Protein AF-A0A934R1K5-F1 (afdb_monomer)

Sequence (176 aa):
MPAKKTTVVRKTGGRSAAAKGALGKDGVVKGECGGGGPEVAGGAVEGKRVSVSARREDVRDGICERIAEGRSLAAVCREEGMPCTRTVHLWREEDAGFAARFARAREDGFEAIAHRLREIARGRGESSGDLPRDKLIIDTDLKLLSKWAPRLYGDKVDVSANHAGEIRIVVGGDVG

Solvent-accessible surface area (backbone atoms only — not comparable to full-atom values): 11554 Å² total; per-residue (Å²): 136,88,82,82,87,82,83,83,83,80,85,82,84,75,93,81,81,88,79,94,72,86,79,67,90,82,73,84,79,86,73,94,73,90,78,76,82,84,81,75,79,88,72,95,71,81,93,66,89,74,50,76,66,56,60,50,49,55,52,53,50,54,48,29,55,46,27,26,64,39,48,52,66,73,61,54,32,66,41,88,96,45,63,50,64,68,57,57,53,50,48,40,74,76,30,66,69,56,34,51,51,44,53,51,18,48,57,47,7,51,53,37,42,53,53,51,42,56,35,32,77,69,65,33,90,86,35,81,80,43,66,74,58,44,49,53,50,44,57,51,50,52,55,48,43,29,69,76,37,43,90,80,55,38,86,84,76,83,82,81,78,80,81,83,69,84,81,82,79,81,77,83,76,89,82,134

Structure (mmCIF, N/CA/C/O backbone):
data_AF-A0A934R1K5-F1
#
_entry.id   AF-A0A934R1K5-F1
#
loop_
_atom_site.group_PDB
_atom_site.id
_atom_site.type_symbol
_atom_site.label_atom_id
_atom_site.label_alt_id
_atom_site.label_comp_id
_atom_site.label_asym_id
_atom_site.label_entity_id
_atom_site.label_seq_id
_atom_site.pdbx_PDB_ins_code
_atom_site.Cartn_x
_atom_site.Cartn_y
_atom_site.Cartn_z
_atom_site.occupancy
_atom_site.B_iso_or_equiv
_atom_site.auth_seq_id
_atom_site.auth_comp_id
_atom_site.auth_asym_id
_atom_site.auth_atom_id
_atom_site.pdbx_PDB_model_num
ATOM 1 N N . MET A 1 1 ? 38.607 -44.519 -2.763 1.00 44.72 1 MET A N 1
ATOM 2 C CA . MET A 1 1 ? 38.242 -43.227 -2.137 1.00 44.72 1 MET A CA 1
ATOM 3 C C . MET A 1 1 ? 36.869 -43.372 -1.485 1.00 44.72 1 MET A C 1
ATOM 5 O O . MET A 1 1 ? 35.922 -43.600 -2.226 1.00 44.72 1 MET A O 1
ATOM 9 N N . PRO A 1 2 ? 36.721 -43.336 -0.149 1.00 46.72 2 PRO A N 1
ATOM 10 C CA . PRO A 1 2 ? 35.404 -43.475 0.473 1.00 46.72 2 PRO A CA 1
ATOM 11 C C . PRO A 1 2 ? 34.678 -42.120 0.556 1.00 46.72 2 PRO A C 1
ATOM 13 O O . PRO A 1 2 ? 35.163 -41.175 1.179 1.00 46.72 2 PRO A O 1
ATOM 16 N N . ALA A 1 3 ? 33.513 -42.034 -0.091 1.00 52.44 3 ALA A N 1
ATOM 17 C CA . ALA A 1 3 ? 32.636 -40.866 -0.080 1.00 52.44 3 ALA A CA 1
ATOM 18 C C . ALA A 1 3 ? 31.929 -40.712 1.280 1.00 52.44 3 ALA A C 1
ATOM 20 O O . ALA A 1 3 ? 31.383 -41.665 1.839 1.00 52.44 3 ALA A O 1
ATOM 21 N N . LYS A 1 4 ? 31.966 -39.490 1.817 1.00 50.22 4 LYS A N 1
ATOM 22 C CA . LYS A 1 4 ? 31.424 -39.109 3.126 1.00 50.22 4 LYS A CA 1
ATOM 23 C C . LYS A 1 4 ? 29.888 -39.107 3.092 1.00 50.22 4 LYS A C 1
ATOM 25 O O . LYS A 1 4 ? 29.291 -38.503 2.207 1.00 50.22 4 LYS A O 1
ATOM 30 N N . LYS A 1 5 ? 29.255 -39.754 4.077 1.00 46.09 5 LYS A N 1
ATOM 31 C CA . LYS A 1 5 ? 27.805 -39.689 4.324 1.00 46.09 5 LYS A CA 1
ATOM 32 C C . LYS A 1 5 ? 27.465 -38.348 4.986 1.00 46.09 5 LYS A C 1
ATOM 34 O O . LYS A 1 5 ? 27.983 -38.062 6.063 1.00 46.09 5 LYS A O 1
ATOM 39 N N . THR A 1 6 ? 26.587 -37.555 4.374 1.00 46.16 6 THR A N 1
ATOM 40 C CA . THR A 1 6 ? 26.046 -36.323 4.971 1.00 46.16 6 THR A CA 1
ATOM 41 C C . THR A 1 6 ? 24.672 -36.614 5.569 1.00 46.16 6 THR A C 1
ATOM 43 O O . THR A 1 6 ? 23.707 -36.863 4.850 1.00 46.16 6 THR A O 1
ATOM 46 N N . THR A 1 7 ? 24.592 -36.593 6.897 1.00 38.06 7 THR A N 1
ATOM 47 C CA . THR A 1 7 ? 23.353 -36.742 7.666 1.00 38.06 7 THR A CA 1
ATOM 48 C C . THR A 1 7 ? 22.624 -35.400 7.728 1.00 38.06 7 THR A C 1
ATOM 50 O O . THR A 1 7 ? 23.144 -34.436 8.287 1.00 38.06 7 THR A O 1
ATOM 53 N N . VAL A 1 8 ? 21.412 -35.329 7.174 1.00 39.53 8 VAL A N 1
ATOM 54 C CA . VAL A 1 8 ? 20.528 -34.158 7.290 1.00 39.53 8 VAL A CA 1
ATOM 55 C C . VAL A 1 8 ? 19.711 -34.280 8.576 1.00 39.53 8 VAL A C 1
ATOM 57 O O . VAL A 1 8 ? 18.815 -35.116 8.687 1.00 39.53 8 VAL A O 1
ATOM 60 N N . VAL A 1 9 ? 20.030 -33.438 9.558 1.00 39.56 9 VAL A N 1
ATOM 61 C CA . VAL A 1 9 ? 19.299 -33.314 10.824 1.00 39.56 9 VAL A CA 1
ATOM 62 C C . VAL A 1 9 ? 17.994 -32.553 10.577 1.00 39.56 9 VAL A C 1
ATOM 64 O O . VAL A 1 9 ? 18.001 -31.371 10.237 1.00 39.56 9 VAL A O 1
ATOM 67 N N . ARG A 1 10 ? 16.856 -33.231 10.755 1.00 32.22 10 ARG A N 1
ATOM 68 C CA . ARG A 1 10 ? 15.526 -32.608 10.767 1.00 32.22 10 ARG A CA 1
ATOM 69 C C . ARG A 1 10 ? 15.300 -31.964 12.134 1.00 32.22 10 ARG A C 1
ATOM 71 O O . ARG A 1 10 ? 15.230 -32.667 13.137 1.00 32.22 10 ARG A O 1
ATOM 78 N N . LYS A 1 11 ? 15.160 -30.638 12.183 1.00 35.53 11 LYS A N 1
ATOM 79 C CA . LYS A 1 11 ? 14.760 -29.926 13.402 1.00 35.53 11 LYS A CA 1
ATOM 80 C C . LYS A 1 11 ? 13.236 -29.866 13.480 1.00 35.53 11 LYS A C 1
ATOM 82 O O . LYS A 1 11 ? 12.603 -29.022 12.855 1.00 35.53 11 LYS A O 1
ATOM 87 N N . THR A 1 12 ? 12.657 -30.781 14.247 1.00 35.84 12 THR A N 1
ATOM 88 C CA . THR A 1 12 ? 11.296 -30.678 14.780 1.00 35.84 12 THR A CA 1
ATOM 89 C C . THR A 1 12 ? 11.314 -29.877 16.076 1.00 35.84 12 THR A C 1
ATOM 91 O O . THR A 1 12 ? 12.118 -30.152 16.963 1.00 35.84 12 THR A O 1
ATOM 94 N N . GLY A 1 13 ? 10.401 -28.924 16.207 1.00 31.92 13 GLY A N 1
ATOM 95 C CA . GLY A 1 13 ? 10.120 -28.225 17.458 1.00 31.92 13 GLY A CA 1
ATOM 96 C C . GLY A 1 13 ? 9.509 -26.868 17.141 1.00 31.92 13 GLY A C 1
ATOM 97 O O . GLY A 1 13 ? 10.042 -26.132 16.325 1.00 31.92 13 GLY A O 1
ATOM 98 N N . GLY A 1 14 ? 8.376 -26.466 17.686 1.00 30.78 14 GLY A N 1
ATOM 99 C CA . GLY A 1 14 ? 7.496 -27.063 18.675 1.00 30.78 14 GLY A CA 1
ATOM 100 C C . GLY A 1 14 ? 6.389 -26.031 18.876 1.00 30.78 14 GLY A C 1
ATOM 101 O O . GLY A 1 14 ? 6.660 -24.831 18.898 1.00 30.78 14 GLY A O 1
ATOM 102 N N . ARG A 1 15 ? 5.136 -26.482 18.936 1.00 30.80 15 ARG A N 1
ATOM 103 C CA . ARG A 1 15 ? 4.002 -25.624 19.289 1.00 30.80 15 ARG A CA 1
ATOM 104 C C . ARG A 1 15 ? 4.221 -25.120 20.714 1.00 30.80 15 ARG A C 1
ATOM 106 O O . ARG A 1 15 ? 4.392 -25.941 21.609 1.00 30.80 15 ARG A O 1
ATOM 113 N N . SER A 1 16 ? 4.159 -23.809 20.919 1.00 34.50 16 SER A N 1
ATOM 114 C CA . SER A 1 16 ? 3.898 -23.246 22.241 1.00 34.50 16 SER A CA 1
ATOM 115 C C . SER A 1 16 ? 2.506 -22.637 22.235 1.00 34.50 16 SER A C 1
ATOM 117 O O . SER A 1 16 ? 2.203 -21.735 21.453 1.00 34.50 16 SER A O 1
ATOM 119 N N . ALA A 1 17 ? 1.657 -23.223 23.068 1.00 31.53 17 ALA A N 1
ATOM 120 C CA . ALA A 1 17 ? 0.360 -22.717 23.461 1.00 31.53 17 ALA A CA 1
ATOM 121 C C . ALA A 1 17 ? 0.508 -21.685 24.595 1.00 31.53 17 ALA A C 1
ATOM 123 O O . ALA A 1 17 ? 1.552 -21.596 25.233 1.00 31.53 17 ALA A O 1
ATOM 124 N N . ALA A 1 18 ? -0.617 -21.027 24.884 1.00 29.28 18 ALA A N 1
ATOM 125 C CA . ALA A 1 18 ? -0.924 -20.188 26.046 1.00 29.28 18 ALA A CA 1
ATOM 126 C C . ALA A 1 18 ? -0.496 -18.711 25.976 1.00 29.28 18 ALA A C 1
ATOM 128 O O . ALA A 1 18 ? 0.664 -18.358 26.129 1.00 29.28 18 ALA A O 1
ATOM 129 N N . ALA A 1 19 ? -1.494 -17.830 25.883 1.00 29.78 19 ALA A N 1
ATOM 130 C CA . ALA A 1 19 ? -2.025 -17.170 27.077 1.00 29.78 19 ALA A CA 1
ATOM 131 C C . ALA A 1 19 ? -3.370 -16.501 26.743 1.00 29.78 19 ALA A C 1
ATOM 133 O O . ALA A 1 19 ? -3.433 -15.546 25.972 1.00 29.78 19 ALA A O 1
ATOM 134 N N . LYS A 1 20 ? -4.463 -17.005 27.330 1.00 32.69 20 LYS A N 1
ATOM 135 C CA . LYS A 1 20 ? -5.715 -16.249 27.448 1.00 32.69 20 LYS A CA 1
ATOM 136 C C . LYS A 1 20 ? -5.486 -15.178 28.516 1.00 32.69 20 LYS A C 1
ATOM 138 O O . LYS A 1 20 ? -5.534 -15.483 29.702 1.00 32.69 20 LYS A O 1
ATOM 143 N N . GLY A 1 21 ? -5.193 -13.954 28.091 1.00 28.28 21 GLY A N 1
ATOM 144 C CA . GLY A 1 21 ? -5.211 -12.772 28.947 1.00 28.28 21 GLY A CA 1
ATOM 145 C C . GLY A 1 21 ? -6.559 -12.077 28.808 1.00 28.28 21 GLY A C 1
ATOM 146 O O . GLY A 1 21 ? -6.897 -11.605 27.727 1.00 28.28 21 GLY A O 1
ATOM 147 N N . ALA A 1 22 ? -7.339 -12.055 29.886 1.00 33.94 22 ALA A N 1
ATOM 148 C CA . ALA A 1 22 ? -8.550 -11.257 29.984 1.00 33.94 22 ALA A CA 1
ATOM 149 C C . ALA A 1 22 ? -8.191 -9.771 29.815 1.00 33.94 22 ALA A C 1
ATOM 151 O O . ALA A 1 22 ? -7.445 -9.218 30.620 1.00 33.94 22 ALA A O 1
ATOM 152 N N . LEU A 1 23 ? -8.706 -9.128 28.767 1.00 35.22 23 LEU A N 1
ATOM 153 C CA . LEU A 1 23 ? -8.597 -7.683 28.603 1.00 35.22 23 LEU A CA 1
ATOM 154 C C . LEU A 1 23 ? -9.706 -7.028 29.423 1.00 35.22 23 LEU A C 1
ATOM 156 O O . LEU A 1 23 ? -10.882 -7.029 29.056 1.00 35.22 23 LEU A O 1
ATOM 160 N N . GLY A 1 24 ? -9.291 -6.512 30.579 1.00 29.64 24 GLY A N 1
ATOM 161 C CA . GLY A 1 24 ? -10.028 -5.507 31.318 1.00 29.64 24 GLY A CA 1
ATOM 162 C C . GLY A 1 24 ? -10.310 -4.323 30.400 1.00 29.64 24 GLY A C 1
ATOM 163 O O . GLY A 1 24 ? -9.413 -3.731 29.805 1.00 29.64 24 GLY A O 1
ATOM 164 N N . LYS A 1 25 ? -11.597 -4.040 30.267 1.00 36.97 25 LYS A N 1
ATOM 165 C CA . LYS A 1 25 ? -12.179 -2.805 29.749 1.00 36.97 25 LYS A CA 1
ATOM 166 C C . LYS A 1 25 ? -11.582 -1.682 30.595 1.00 36.97 25 LYS A C 1
ATOM 168 O O . LYS A 1 25 ? -11.799 -1.710 31.797 1.00 36.97 25 LYS A O 1
ATOM 173 N N . ASP A 1 26 ? -10.757 -0.850 29.954 1.00 39.47 26 ASP A N 1
ATOM 174 C CA . ASP A 1 26 ? -10.019 0.333 30.452 1.00 39.47 26 ASP A CA 1
ATOM 175 C C . ASP A 1 26 ? -8.497 0.213 30.214 1.00 39.47 26 ASP A C 1
ATOM 177 O O . ASP A 1 26 ? -7.671 0.299 31.119 1.00 39.47 26 ASP A O 1
ATOM 181 N N . GLY A 1 27 ? -8.100 -0.012 28.957 1.00 27.58 27 GLY A N 1
ATOM 182 C CA . GLY A 1 27 ? -6.701 -0.180 28.553 1.00 27.58 27 GLY A CA 1
ATOM 183 C C . GLY A 1 27 ? -6.135 1.031 27.815 1.00 27.58 27 GLY A C 1
ATOM 184 O O . GLY A 1 27 ? -5.905 0.964 26.609 1.00 27.58 27 GLY A O 1
ATOM 185 N N . VAL A 1 28 ? -5.865 2.137 28.517 1.00 35.66 28 VAL A N 1
ATOM 186 C CA . VAL A 1 28 ? -4.930 3.161 28.018 1.00 35.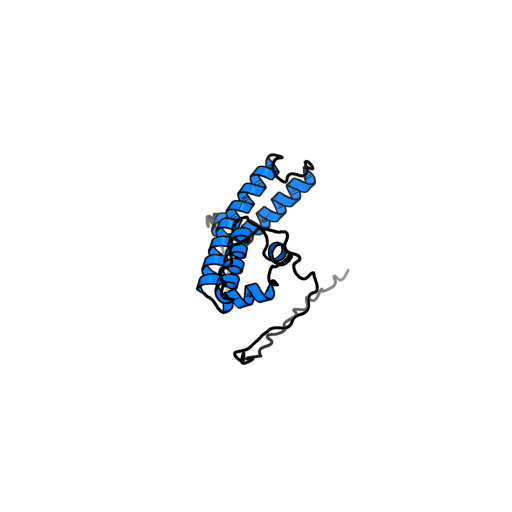66 28 VAL A CA 1
ATOM 187 C C . VAL A 1 28 ? -3.540 2.519 27.955 1.00 35.66 28 VAL A C 1
ATOM 189 O O . VAL A 1 28 ? -2.827 2.435 28.952 1.00 35.66 28 VAL A O 1
ATOM 192 N N . VAL A 1 29 ? -3.159 2.016 26.780 1.00 36.09 29 VAL A N 1
ATOM 193 C CA . VAL A 1 29 ? -1.813 1.491 26.520 1.00 36.09 29 VAL A CA 1
ATOM 194 C C . VAL A 1 29 ? -0.822 2.650 26.435 1.00 36.09 29 VAL A C 1
ATOM 196 O O . VAL A 1 29 ? -0.638 3.271 25.391 1.00 36.09 29 VAL A O 1
ATOM 199 N N . LYS A 1 30 ? -0.184 2.946 27.568 1.00 33.47 30 LYS A N 1
ATOM 200 C CA . LYS A 1 30 ? 0.972 3.839 27.661 1.00 33.47 30 LYS A CA 1
ATOM 201 C C . LYS A 1 30 ? 2.181 3.104 27.069 1.00 33.47 30 LYS A C 1
ATOM 203 O O . LYS A 1 30 ? 2.774 2.249 27.716 1.00 33.47 30 LYS A O 1
ATOM 208 N N . GLY A 1 31 ? 2.472 3.365 25.798 1.00 33.69 31 GLY A N 1
ATOM 209 C CA . GLY A 1 31 ? 3.653 2.866 25.099 1.00 33.69 31 GLY A CA 1
ATOM 210 C C . GLY A 1 31 ? 4.408 4.046 24.516 1.00 33.69 31 GLY A C 1
ATOM 211 O O . GLY A 1 31 ? 4.014 4.583 23.485 1.00 33.69 31 GLY A O 1
ATOM 212 N N . GLU A 1 32 ? 5.449 4.475 25.218 1.00 31.92 32 GLU A N 1
ATOM 213 C CA . GLU A 1 32 ? 6.328 5.569 24.824 1.00 31.92 32 GLU A CA 1
ATOM 214 C C . GLU A 1 32 ? 7.113 5.179 23.566 1.00 31.92 32 GLU A C 1
ATOM 216 O O . GLU A 1 32 ? 7.931 4.262 23.570 1.00 31.92 32 GLU A O 1
ATOM 221 N N . CYS A 1 33 ? 6.854 5.885 22.471 1.00 33.50 33 CYS A N 1
ATOM 222 C CA . CYS A 1 33 ? 7.768 6.038 21.347 1.00 33.50 33 CYS A CA 1
ATOM 223 C C . CYS A 1 33 ? 7.761 7.537 21.053 1.00 33.50 33 CYS A C 1
ATOM 225 O O . CYS A 1 33 ? 6.770 8.065 20.553 1.00 33.50 33 CYS A O 1
ATOM 227 N N . GLY A 1 34 ? 8.805 8.225 21.512 1.00 40.34 34 GLY A N 1
ATOM 228 C CA . GLY A 1 34 ? 8.890 9.679 21.499 1.00 40.34 34 GLY A CA 1
ATOM 229 C C . GLY A 1 34 ? 8.889 10.271 20.092 1.00 40.34 34 GLY A C 1
ATOM 230 O O . GLY A 1 34 ? 9.514 9.739 19.176 1.00 40.34 34 GLY A O 1
ATOM 231 N N . GLY A 1 35 ? 8.214 11.410 19.974 1.00 30.81 35 GLY A N 1
ATOM 232 C CA . GLY A 1 35 ? 8.260 12.296 18.821 1.00 30.81 35 GLY A CA 1
ATOM 233 C C . GLY A 1 35 ? 7.138 13.324 18.893 1.00 30.81 35 GLY A C 1
ATOM 234 O O . GLY A 1 35 ? 6.020 12.995 18.530 1.00 30.81 35 GLY A O 1
ATOM 235 N N . GLY A 1 36 ? 7.464 14.519 19.403 1.00 29.11 36 GLY A N 1
ATOM 236 C CA . GLY A 1 36 ? 6.777 15.796 19.157 1.00 29.11 36 GLY A CA 1
ATOM 237 C C . GLY A 1 36 ? 5.276 15.864 19.444 1.00 29.11 36 GLY A C 1
ATOM 238 O O . GLY A 1 36 ? 4.460 15.354 18.688 1.00 29.11 36 GLY A O 1
ATOM 239 N N . GLY A 1 37 ? 4.895 16.570 20.513 1.00 32.41 37 GLY A N 1
ATOM 240 C CA . GLY A 1 37 ? 3.528 17.085 20.623 1.00 32.41 37 GLY A CA 1
ATOM 241 C C . GLY A 1 37 ? 3.231 18.077 19.485 1.00 32.41 37 GLY A C 1
ATOM 242 O O . GLY A 1 37 ? 4.165 18.714 19.002 1.00 32.41 37 GLY A O 1
ATOM 243 N N . PRO A 1 38 ? 1.965 18.224 19.062 1.00 39.66 38 PRO A N 1
ATOM 244 C CA . PRO A 1 38 ? 1.643 18.991 17.869 1.00 39.66 38 PRO A CA 1
ATOM 245 C C . PRO A 1 38 ? 1.721 20.500 18.128 1.00 39.66 38 PRO A C 1
ATOM 247 O O . PRO A 1 38 ? 0.929 21.039 18.905 1.00 39.66 38 PRO A O 1
ATOM 250 N N . GLU A 1 39 ? 2.621 21.188 17.425 1.00 33.34 39 GLU A N 1
ATOM 251 C CA . GLU A 1 39 ? 2.464 22.611 17.115 1.00 33.34 39 GLU A CA 1
ATOM 252 C C . GLU A 1 39 ? 1.687 22.692 15.795 1.00 33.34 39 GLU A C 1
ATOM 254 O O . GLU A 1 39 ? 2.236 22.618 14.699 1.00 33.34 39 GLU A O 1
ATOM 259 N N . VAL A 1 40 ? 0.358 22.744 15.905 1.00 41.81 40 VAL A N 1
ATOM 260 C CA . VAL A 1 40 ? -0.533 22.849 14.746 1.00 41.81 40 VAL A CA 1
ATOM 261 C C . VAL A 1 40 ? -0.368 24.217 14.079 1.00 41.81 40 VAL A C 1
ATOM 263 O O . VAL A 1 40 ? -0.762 25.244 14.632 1.00 41.81 40 VAL A O 1
ATOM 266 N N . ALA A 1 41 ? 0.189 24.235 12.866 1.00 32.97 41 ALA A N 1
ATOM 267 C CA . ALA A 1 41 ? 0.152 25.401 11.992 1.00 32.97 41 ALA A CA 1
ATOM 268 C C . ALA A 1 41 ? -1.308 25.731 11.626 1.00 32.97 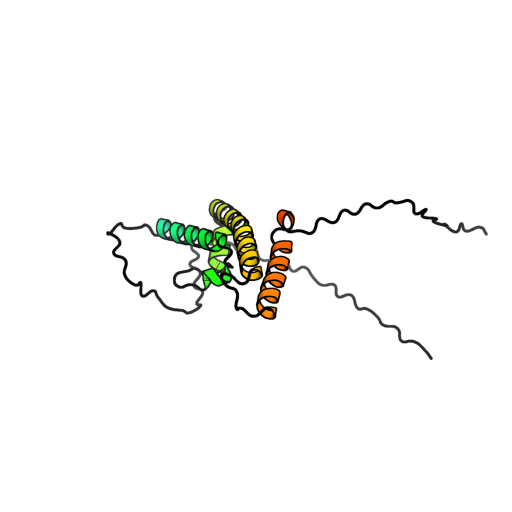41 ALA A C 1
ATOM 270 O O . ALA A 1 41 ? -2.101 24.852 11.285 1.00 32.97 41 ALA A O 1
ATOM 271 N N . GLY A 1 42 ? -1.657 27.010 11.769 1.00 31.88 42 GLY A N 1
ATOM 272 C CA . GLY A 1 42 ? -3.021 27.524 11.817 1.00 31.88 42 GLY A CA 1
ATOM 273 C C . GLY A 1 42 ? -3.899 27.224 10.599 1.00 31.88 42 GLY A C 1
ATOM 274 O O . GLY A 1 42 ? -3.588 27.589 9.470 1.00 31.88 42 GLY A O 1
ATOM 275 N N . GLY A 1 43 ? -5.080 26.684 10.890 1.00 26.28 43 GLY A N 1
ATOM 276 C CA . GLY A 1 43 ? -6.300 26.861 10.114 1.00 26.28 43 GLY A CA 1
ATOM 277 C C . GLY A 1 43 ? -7.412 27.176 11.107 1.00 26.28 43 GLY A C 1
ATOM 278 O O . GLY A 1 43 ? -7.714 26.352 11.968 1.00 26.28 43 GLY A O 1
ATOM 279 N N . ALA A 1 44 ? -7.961 28.389 11.056 1.00 30.14 44 ALA A N 1
ATOM 280 C CA . ALA A 1 44 ? -9.039 28.813 11.940 1.00 30.14 44 ALA A CA 1
ATOM 281 C C . ALA A 1 44 ? -10.273 27.927 11.704 1.00 30.14 44 ALA A C 1
ATOM 283 O O . ALA A 1 44 ? -10.960 28.069 10.696 1.00 30.14 44 ALA A O 1
ATOM 284 N N . VAL A 1 45 ? -10.534 26.994 12.621 1.00 40.34 45 VAL A N 1
ATOM 285 C CA . VAL A 1 45 ? -11.759 26.191 12.630 1.00 40.34 45 VAL A CA 1
ATOM 286 C C . VAL A 1 45 ? -12.674 26.693 13.740 1.00 40.34 45 VAL A C 1
ATOM 288 O O . VAL A 1 45 ? -12.390 26.557 14.930 1.00 40.34 45 VAL A O 1
ATOM 291 N N . GLU A 1 46 ? -13.757 27.329 13.298 1.00 36.72 46 GLU A N 1
ATOM 292 C CA . GLU A 1 46 ? -14.907 27.793 14.073 1.00 36.72 46 GLU A CA 1
ATOM 293 C C . GLU A 1 46 ? -15.307 26.766 15.150 1.00 36.72 46 GLU A C 1
ATOM 295 O O . GLU A 1 46 ? -15.445 25.566 14.889 1.00 36.72 46 GLU A O 1
ATOM 300 N N . GLY A 1 47 ? -15.454 27.245 16.386 1.00 41.94 47 GLY A N 1
ATOM 301 C CA . GLY A 1 47 ? -15.492 26.436 17.600 1.00 41.94 47 GLY A CA 1
ATOM 302 C C . GLY A 1 47 ? -16.717 25.533 17.731 1.00 41.94 47 GLY A C 1
ATOM 303 O O . GLY A 1 47 ? -17.677 25.862 18.427 1.00 41.94 47 GLY A O 1
ATOM 304 N N . LYS A 1 48 ? -16.645 24.328 17.164 1.00 44.78 48 LYS A N 1
ATOM 305 C CA . LYS A 1 48 ? -17.537 23.214 17.501 1.00 44.78 48 LYS A CA 1
ATOM 306 C C . LYS A 1 48 ? -16.790 22.255 18.427 1.00 44.78 48 LYS A C 1
ATOM 308 O O . LYS A 1 48 ? -15.700 21.797 18.099 1.00 44.78 48 LYS A O 1
ATOM 313 N N . ARG A 1 49 ? -17.346 21.955 19.609 1.00 44.94 49 ARG A N 1
ATOM 314 C CA . ARG A 1 49 ? -16.783 20.954 20.537 1.00 44.94 49 ARG A CA 1
ATOM 315 C C . ARG A 1 49 ? -16.872 19.573 19.882 1.00 44.94 49 ARG A C 1
ATOM 317 O O . ARG A 1 49 ? -17.887 18.895 20.014 1.00 44.94 49 ARG A O 1
ATOM 324 N N . VAL A 1 50 ? -15.844 19.185 19.134 1.00 55.72 50 VAL A N 1
ATOM 325 C CA . VAL A 1 50 ? -15.754 17.852 18.532 1.00 55.72 50 VAL A CA 1
ATOM 326 C C . VAL A 1 50 ? -15.566 16.847 19.665 1.00 55.72 50 VAL A C 1
ATOM 328 O O . VAL A 1 50 ? -14.645 16.970 20.474 1.00 55.72 50 VAL A O 1
ATOM 331 N N . SER A 1 51 ? -16.474 15.878 19.771 1.00 52.84 51 SER A N 1
ATOM 332 C CA . SER A 1 51 ? -16.354 14.798 20.746 1.00 52.84 51 SER A CA 1
ATOM 333 C C . SER A 1 51 ? -15.099 13.966 20.455 1.00 52.84 51 SER A C 1
ATOM 335 O O . SER A 1 51 ? -14.679 13.810 19.309 1.00 52.84 51 SER A O 1
ATOM 337 N N . VAL A 1 52 ? -14.488 13.394 21.496 1.00 64.62 52 VAL A N 1
ATOM 338 C CA . VAL A 1 52 ? -13.282 12.551 21.357 1.00 64.62 52 VAL A CA 1
ATOM 339 C C . VAL A 1 52 ? -13.523 11.361 20.413 1.00 64.62 52 VAL A C 1
ATOM 341 O O . VAL A 1 52 ? -12.589 10.898 19.762 1.00 64.62 52 VAL A O 1
ATOM 344 N N . SER A 1 53 ? -14.768 10.884 20.308 1.00 65.38 53 SER A N 1
ATOM 345 C CA . SER A 1 53 ? -15.171 9.851 19.353 1.00 65.38 53 SER A CA 1
ATOM 346 C C . SER A 1 53 ? -15.125 10.336 17.904 1.00 65.38 53 SER A C 1
ATOM 348 O O . SER A 1 53 ? -14.519 9.651 17.090 1.00 65.38 53 SER A O 1
ATOM 350 N N . ALA A 1 54 ? -15.654 11.524 17.595 1.00 71.62 54 ALA A N 1
ATOM 351 C CA . ALA A 1 54 ? -15.606 12.085 16.243 1.00 71.62 54 ALA A CA 1
ATOM 352 C C . ALA A 1 54 ? -14.155 12.276 15.769 1.00 71.62 54 ALA A C 1
ATOM 354 O O . ALA A 1 54 ? -13.785 11.771 14.716 1.00 71.62 54 ALA A O 1
ATOM 355 N N . ARG A 1 55 ? -13.281 12.818 16.632 1.00 76.31 55 ARG A N 1
ATOM 356 C CA . ARG A 1 55 ? -11.846 12.955 16.323 1.00 76.31 55 ARG A CA 1
ATOM 357 C C . ARG A 1 55 ? -11.150 11.613 16.054 1.00 76.31 55 ARG A C 1
ATOM 359 O O . ARG A 1 55 ? -10.159 11.568 15.331 1.00 76.31 55 ARG A O 1
ATOM 366 N N . ARG A 1 56 ? -11.619 10.510 16.651 1.00 80.19 56 ARG A N 1
ATOM 367 C CA . ARG A 1 56 ? -11.092 9.165 16.360 1.00 80.19 56 ARG A CA 1
ATOM 368 C C . ARG A 1 56 ? -11.567 8.646 15.008 1.00 80.19 56 ARG A C 1
ATOM 370 O O . ARG A 1 56 ? -10.802 7.937 14.360 1.00 80.19 56 ARG A O 1
ATOM 377 N N . GLU A 1 57 ? -12.787 8.972 14.596 1.00 84.69 57 GLU A N 1
ATOM 378 C CA . GLU A 1 57 ? -13.297 8.612 13.270 1.00 84.69 57 GLU A CA 1
ATOM 379 C C . GLU A 1 57 ? -12.567 9.383 12.169 1.00 84.69 57 GLU A C 1
ATOM 381 O O . GLU A 1 57 ? -12.082 8.748 11.238 1.00 84.69 57 GLU A O 1
ATOM 386 N N . ASP A 1 58 ? -12.320 10.683 12.355 1.00 86.81 58 ASP A N 1
ATOM 387 C CA . ASP A 1 58 ? -11.524 11.494 11.419 1.00 86.81 58 ASP A CA 1
ATOM 388 C C . ASP A 1 58 ? -10.121 10.900 11.189 1.00 86.81 58 ASP A C 1
ATOM 390 O O . ASP A 1 58 ? -9.637 10.797 10.062 1.00 86.81 58 ASP A O 1
ATOM 394 N N . VAL A 1 59 ? -9.462 10.445 12.263 1.00 88.56 59 VAL A N 1
ATOM 395 C CA . VAL A 1 59 ? -8.139 9.802 12.172 1.00 88.56 59 VAL A CA 1
ATOM 396 C C . VAL A 1 59 ? -8.226 8.450 11.462 1.00 88.56 59 VAL A C 1
ATOM 398 O O . VAL A 1 59 ? -7.359 8.116 10.656 1.00 88.56 59 VAL A O 1
ATOM 401 N N . ARG A 1 60 ? -9.257 7.651 11.745 1.00 90.12 60 ARG A N 1
ATOM 402 C CA . ARG A 1 60 ? -9.473 6.348 11.096 1.00 90.12 60 ARG A CA 1
ATOM 403 C C . ARG A 1 60 ? -9.705 6.505 9.597 1.00 90.12 60 ARG A C 1
ATOM 405 O O . ARG A 1 60 ? -9.107 5.769 8.810 1.00 90.12 60 ARG A O 1
ATOM 412 N N . ASP A 1 61 ? -10.534 7.463 9.215 1.00 90.25 61 ASP A N 1
ATOM 413 C CA . ASP A 1 61 ? -10.865 7.712 7.820 1.00 90.25 61 ASP A CA 1
ATOM 414 C C . ASP A 1 61 ? -9.663 8.323 7.083 1.00 90.25 61 ASP A C 1
ATOM 416 O O . ASP A 1 61 ? -9.304 7.838 6.011 1.00 90.25 61 ASP A O 1
ATOM 420 N N . GLY A 1 62 ? -8.923 9.242 7.715 1.00 91.62 62 GLY A N 1
ATOM 421 C CA . GLY A 1 62 ? -7.673 9.779 7.167 1.00 91.62 62 GLY A CA 1
ATOM 422 C C . GLY A 1 62 ? -6.559 8.735 6.991 1.00 91.62 62 GLY A C 1
ATOM 423 O O . GLY A 1 62 ? -5.727 8.859 6.086 1.00 91.62 62 GLY A O 1
ATOM 424 N N . ILE A 1 63 ? -6.532 7.679 7.815 1.00 92.12 63 ILE A N 1
ATOM 425 C CA . ILE A 1 63 ? -5.657 6.518 7.585 1.00 92.12 63 ILE A CA 1
ATOM 426 C C . ILE A 1 63 ? -6.133 5.738 6.359 1.00 92.12 63 ILE A C 1
ATOM 428 O O . ILE A 1 63 ? -5.307 5.368 5.529 1.00 92.12 63 ILE A O 1
ATOM 432 N N . CYS A 1 64 ? -7.436 5.473 6.234 1.00 93.38 64 CYS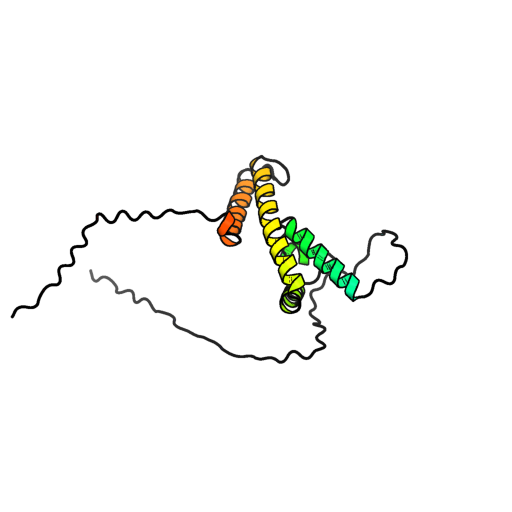 A N 1
ATOM 433 C CA . CYS A 1 64 ? -7.973 4.733 5.091 1.00 93.38 64 CYS A CA 1
ATOM 434 C C . CYS A 1 64 ? -7.684 5.457 3.770 1.00 93.38 64 CYS A C 1
ATOM 436 O O . CYS A 1 64 ? -7.233 4.816 2.828 1.00 93.38 64 CYS A O 1
ATOM 438 N N . GLU A 1 65 ? -7.846 6.777 3.726 1.00 93.44 65 GLU A N 1
ATOM 439 C CA . GLU A 1 65 ? -7.544 7.599 2.550 1.00 93.44 65 GLU A CA 1
ATOM 440 C C . GLU A 1 65 ? -6.077 7.457 2.107 1.00 93.44 65 GLU A C 1
ATOM 442 O O . GLU A 1 65 ? -5.799 7.064 0.977 1.00 93.44 65 GLU A O 1
ATOM 447 N N . ARG A 1 66 ? -5.118 7.624 3.026 1.00 92.31 66 ARG A N 1
ATOM 448 C CA . ARG A 1 66 ? -3.681 7.466 2.716 1.00 92.31 66 ARG A CA 1
ATOM 449 C C . ARG A 1 66 ? -3.315 6.047 2.283 1.00 92.31 66 ARG A C 1
ATOM 451 O O . ARG A 1 66 ? -2.422 5.845 1.461 1.00 92.31 66 ARG A O 1
ATOM 458 N N . ILE A 1 67 ? -3.966 5.039 2.861 1.00 94.00 67 ILE A N 1
ATOM 459 C CA . ILE A 1 67 ? -3.766 3.646 2.452 1.00 94.00 67 ILE A CA 1
ATOM 460 C C . ILE A 1 67 ? -4.306 3.418 1.030 1.00 94.00 67 ILE A C 1
ATOM 462 O O . ILE A 1 67 ? -3.651 2.713 0.261 1.00 94.00 67 ILE A O 1
ATOM 466 N N . ALA A 1 68 ? -5.427 4.049 0.668 1.00 93.06 68 ALA A N 1
ATOM 467 C CA . ALA A 1 68 ? -5.996 4.011 -0.681 1.00 93.06 68 ALA A CA 1
ATOM 468 C C . ALA A 1 68 ? -5.116 4.711 -1.730 1.00 93.06 68 ALA A C 1
ATOM 470 O O . ALA A 1 68 ? -5.106 4.312 -2.888 1.00 93.06 68 ALA A O 1
ATOM 471 N N . GLU A 1 69 ? -4.276 5.669 -1.333 1.00 92.25 69 GLU A N 1
ATOM 472 C CA . GLU A 1 69 ? -3.231 6.245 -2.200 1.00 92.25 69 GLU A CA 1
ATOM 473 C C . GLU A 1 69 ? -2.030 5.301 -2.438 1.00 92.25 69 GLU A C 1
ATOM 475 O O . GLU A 1 69 ? -1.063 5.645 -3.132 1.00 92.25 69 GLU A O 1
ATOM 480 N N . GLY A 1 70 ? -2.041 4.112 -1.826 1.00 89.44 70 GLY A N 1
ATOM 481 C CA . GLY A 1 70 ? -0.965 3.130 -1.934 1.00 89.44 70 GLY A CA 1
ATOM 482 C C . GLY A 1 70 ? 0.172 3.331 -0.930 1.00 89.44 70 GLY A C 1
ATOM 483 O O . GLY A 1 70 ? 1.228 2.708 -1.060 1.00 89.44 70 GLY A O 1
ATOM 484 N N . ARG A 1 71 ? -0.000 4.184 0.090 1.00 89.88 71 ARG A N 1
ATOM 485 C CA . ARG A 1 71 ? 1.012 4.362 1.144 1.00 89.88 71 ARG A CA 1
ATOM 486 C C . ARG A 1 71 ? 1.043 3.139 2.062 1.00 89.88 71 ARG A C 1
ATOM 488 O O . ARG A 1 71 ? 0.034 2.494 2.347 1.00 89.88 71 ARG A O 1
ATOM 495 N N . SER A 1 72 ? 2.225 2.817 2.588 1.00 88.69 72 SER A N 1
A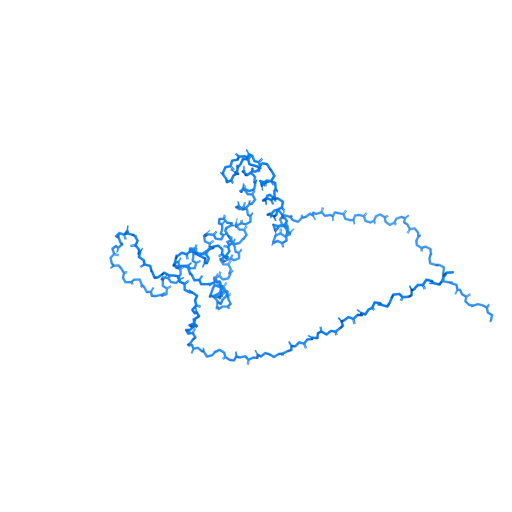TOM 496 C CA . SER A 1 72 ? 2.343 1.761 3.596 1.00 88.69 72 SER A CA 1
ATOM 497 C C . SER A 1 72 ? 1.847 2.246 4.960 1.00 88.69 72 SER A C 1
ATOM 499 O O . SER A 1 72 ? 2.109 3.381 5.356 1.00 88.69 72 SER A O 1
ATOM 501 N N . LEU A 1 73 ? 1.204 1.361 5.730 1.00 89.25 73 LEU A N 1
ATOM 502 C CA . LEU A 1 73 ? 0.760 1.678 7.095 1.00 89.25 73 LEU A CA 1
ATOM 503 C C . LEU A 1 73 ? 1.916 2.175 7.975 1.00 89.25 73 LEU A C 1
ATOM 505 O O . LEU A 1 73 ? 1.741 3.098 8.757 1.00 89.25 73 LEU A O 1
ATOM 509 N N . ALA A 1 74 ? 3.111 1.603 7.811 1.00 88.81 74 ALA A N 1
ATOM 510 C CA . ALA A 1 74 ? 4.293 2.036 8.547 1.00 88.81 74 ALA A CA 1
ATOM 511 C C . ALA A 1 74 ? 4.727 3.466 8.189 1.00 88.81 74 ALA A C 1
ATOM 513 O O . ALA A 1 74 ? 5.209 4.178 9.062 1.00 88.81 74 ALA A O 1
ATOM 514 N N . ALA A 1 75 ? 4.570 3.888 6.931 1.00 89.06 75 ALA A N 1
ATOM 515 C CA . ALA A 1 75 ? 4.843 5.265 6.533 1.00 89.06 75 ALA A CA 1
ATOM 516 C C . ALA A 1 75 ? 3.787 6.227 7.091 1.00 89.06 75 ALA A C 1
ATOM 518 O O . ALA A 1 75 ? 4.156 7.268 7.614 1.00 89.06 75 ALA A O 1
ATOM 519 N N . VAL A 1 76 ? 2.504 5.852 7.041 1.00 90.19 76 VAL A N 1
ATOM 520 C CA . VAL A 1 76 ? 1.406 6.668 7.586 1.00 90.19 76 VAL A CA 1
ATOM 521 C C . VAL A 1 76 ? 1.557 6.847 9.098 1.00 90.19 76 VAL A C 1
ATOM 523 O O . VAL A 1 76 ? 1.519 7.963 9.592 1.00 90.19 76 VAL A O 1
ATOM 526 N N . CYS A 1 77 ? 1.832 5.774 9.842 1.00 88.81 77 CYS A N 1
ATOM 527 C CA . CYS A 1 77 ? 2.025 5.829 11.296 1.00 88.81 77 CYS A CA 1
ATOM 528 C C . CYS A 1 77 ? 3.291 6.582 11.749 1.00 88.81 77 CYS A C 1
ATOM 530 O O . CYS A 1 77 ? 3.490 6.736 12.950 1.00 88.81 77 CYS A O 1
ATOM 532 N N . ARG A 1 78 ? 4.172 6.993 10.827 1.00 89.69 78 ARG A N 1
ATOM 533 C CA . ARG A 1 78 ? 5.329 7.854 11.128 1.00 89.69 78 ARG A CA 1
ATOM 534 C C . ARG A 1 78 ? 5.019 9.342 10.979 1.00 89.69 78 ARG A C 1
ATOM 536 O O . ARG A 1 78 ? 5.851 10.150 11.374 1.00 89.69 78 ARG A O 1
ATOM 543 N N . GLU A 1 79 ? 3.884 9.696 10.382 1.00 87.31 79 GLU A N 1
ATOM 544 C CA . GLU A 1 79 ? 3.471 11.091 10.238 1.00 87.31 79 GLU A CA 1
ATOM 545 C C . GLU A 1 79 ? 3.069 11.680 11.596 1.00 87.31 79 GLU A C 1
ATOM 547 O O . GLU A 1 79 ? 2.612 10.974 12.501 1.00 87.31 79 GLU A O 1
ATOM 552 N N . GLU A 1 80 ? 3.244 12.991 11.741 1.00 82.44 80 GLU A N 1
ATOM 553 C CA . GLU A 1 80 ? 2.881 13.698 12.964 1.00 82.44 80 GLU A CA 1
ATOM 554 C C . GLU A 1 80 ? 1.366 13.618 13.210 1.00 82.44 80 GLU A C 1
ATOM 556 O O . GLU A 1 80 ? 0.553 13.763 12.297 1.00 82.44 80 GLU A O 1
ATOM 561 N N . GLY A 1 81 ? 0.973 13.349 14.457 1.00 80.88 81 GLY A N 1
ATOM 562 C CA . GLY A 1 81 ? -0.436 13.210 14.832 1.00 80.88 81 GLY A CA 1
ATOM 563 C C . GLY A 1 81 ? -1.081 11.868 14.464 1.00 80.88 81 GLY A C 1
ATOM 564 O O . GLY A 1 81 ? -2.266 11.683 14.752 1.00 80.88 81 GLY A O 1
ATOM 565 N N . MET A 1 82 ? -0.330 10.918 13.891 1.00 87.06 82 MET A N 1
ATOM 566 C CA . MET A 1 82 ? -0.834 9.576 13.589 1.00 87.06 82 MET A CA 1
ATOM 567 C C . MET A 1 82 ? -0.622 8.589 14.746 1.00 87.06 82 MET A C 1
ATOM 569 O O . MET A 1 82 ? 0.369 8.661 15.475 1.00 87.06 82 MET A O 1
ATOM 573 N N . PRO A 1 83 ? -1.546 7.631 14.943 1.00 89.19 83 PRO A N 1
ATOM 574 C CA . PRO A 1 83 ? -1.386 6.592 15.948 1.00 89.19 83 PRO A CA 1
ATOM 575 C C . PRO A 1 83 ? -0.292 5.602 15.540 1.00 89.19 83 PRO A C 1
ATOM 577 O O . PRO A 1 83 ? -0.016 5.388 14.357 1.00 89.19 83 PRO A O 1
ATOM 580 N N . CYS A 1 84 ? 0.283 4.915 16.526 1.00 89.75 84 CYS A N 1
ATOM 581 C CA . CYS A 1 84 ? 1.251 3.865 16.251 1.00 89.75 84 CYS A CA 1
ATOM 582 C C . CYS A 1 84 ? 0.594 2.673 15.534 1.00 89.75 84 CYS A C 1
ATOM 584 O O . CYS A 1 84 ? -0.602 2.397 15.683 1.00 89.75 84 CYS A O 1
ATOM 586 N N . THR A 1 85 ? 1.401 1.903 14.801 1.00 90.06 85 THR A N 1
ATOM 587 C CA . THR A 1 85 ? 0.931 0.748 14.021 1.00 90.06 85 THR A CA 1
ATOM 588 C C . THR A 1 85 ? 0.129 -0.239 14.873 1.00 90.06 85 THR A C 1
ATOM 590 O O . THR A 1 85 ? -0.893 -0.760 14.431 1.00 90.06 85 THR A O 1
ATOM 593 N N . ARG A 1 86 ? 0.550 -0.465 16.127 1.00 91.31 86 ARG A N 1
ATOM 594 C CA . ARG A 1 86 ? -0.137 -1.373 17.058 1.00 91.31 86 ARG A CA 1
ATOM 595 C C . ARG A 1 86 ? -1.555 -0.905 17.379 1.00 91.31 86 ARG A C 1
ATOM 597 O O . ARG A 1 86 ? -2.461 -1.730 17.405 1.00 91.31 86 ARG A O 1
ATOM 604 N N . THR A 1 87 ? -1.759 0.393 17.575 1.00 90.69 87 THR A N 1
ATOM 605 C CA . THR A 1 87 ? -3.086 0.963 17.837 1.00 90.69 87 THR A CA 1
ATOM 606 C C . THR A 1 87 ? -4.024 0.774 16.649 1.00 90.69 87 THR A C 1
ATOM 608 O O . THR A 1 87 ? -5.179 0.411 16.843 1.00 90.69 87 THR A O 1
ATOM 611 N N . VAL A 1 88 ? -3.529 0.932 15.417 1.00 90.94 88 VAL A N 1
ATOM 612 C CA . VAL A 1 88 ? -4.343 0.687 14.214 1.00 90.94 88 VAL A CA 1
ATOM 613 C C . VAL A 1 88 ? -4.739 -0.786 14.100 1.00 90.94 88 VAL A C 1
ATOM 615 O O . VAL A 1 88 ? -5.874 -1.089 13.735 1.00 90.94 88 VAL A O 1
ATOM 618 N N . HIS A 1 89 ? -3.836 -1.711 14.438 1.00 90.81 89 HIS A N 1
ATOM 619 C CA . HIS A 1 89 ? -4.172 -3.135 14.486 1.00 90.81 89 HIS A CA 1
ATOM 620 C C . HIS A 1 89 ? -5.256 -3.441 15.524 1.00 90.81 89 HIS A C 1
ATOM 622 O O . HIS A 1 89 ? -6.218 -4.119 15.179 1.00 90.81 89 HIS A O 1
ATOM 628 N N . LEU A 1 90 ? -5.159 -2.878 16.732 1.00 92.56 90 LEU A N 1
ATOM 629 C CA . LEU A 1 90 ? -6.182 -3.044 17.770 1.00 92.56 90 LEU A CA 1
ATOM 630 C C . LEU A 1 90 ? -7.554 -2.537 17.306 1.00 92.56 90 LEU A C 1
ATOM 632 O O . LEU A 1 90 ? -8.543 -3.249 17.430 1.00 92.56 90 LEU A O 1
ATOM 636 N N . TRP A 1 91 ? -7.620 -1.363 16.672 1.00 92.12 91 TRP A N 1
ATOM 637 C CA . TRP A 1 91 ? -8.893 -0.847 16.157 1.00 92.12 91 TRP A CA 1
ATOM 638 C C . TRP A 1 91 ? -9.531 -1.752 15.105 1.00 92.12 91 TRP A C 1
ATOM 640 O O . TRP A 1 91 ? -10.751 -1.820 15.033 1.00 92.12 91 TRP A O 1
ATOM 650 N N . ARG A 1 92 ? -8.731 -2.451 14.293 1.00 93.00 92 ARG A N 1
ATOM 651 C CA . ARG A 1 92 ? -9.251 -3.418 13.314 1.00 93.00 92 ARG A CA 1
ATOM 652 C C . ARG A 1 92 ? -9.779 -4.695 13.965 1.00 93.00 92 ARG A C 1
ATOM 654 O O . ARG A 1 92 ? -10.618 -5.359 13.369 1.00 93.00 92 ARG A O 1
ATOM 661 N N . GLU A 1 93 ? -9.271 -5.061 15.136 1.00 92.69 93 GLU A N 1
ATOM 662 C CA . GLU A 1 93 ? -9.762 -6.214 15.898 1.00 92.69 93 GLU A CA 1
ATOM 663 C C . GLU A 1 93 ? -11.051 -5.875 16.658 1.00 92.69 93 GLU A C 1
ATOM 665 O O . GLU A 1 93 ? -11.950 -6.707 16.746 1.00 92.69 93 GLU A O 1
ATOM 670 N N . GLU A 1 94 ? -11.158 -4.648 17.173 1.00 93.06 94 GLU A N 1
ATOM 671 C CA . GLU A 1 94 ? -12.304 -4.182 17.964 1.00 93.06 94 GLU A CA 1
ATOM 672 C C . GLU A 1 94 ? -13.504 -3.744 17.107 1.00 93.06 94 GLU A C 1
ATOM 674 O O . GLU A 1 94 ? -14.650 -3.889 17.530 1.00 93.06 94 GLU A O 1
ATOM 679 N N . ASP A 1 95 ? -13.259 -3.198 15.912 1.00 91.69 95 ASP A N 1
ATOM 680 C CA . ASP A 1 95 ? -14.277 -2.593 15.050 1.00 91.69 95 ASP A CA 1
ATOM 681 C C . ASP A 1 95 ? -14.264 -3.224 13.650 1.00 91.69 95 ASP A C 1
ATOM 683 O O . ASP A 1 95 ? -13.432 -2.914 12.789 1.00 91.69 95 ASP A O 1
ATOM 687 N N . ALA A 1 96 ? -15.238 -4.105 13.407 1.00 92.81 96 ALA A N 1
ATOM 688 C CA . ALA A 1 96 ? -15.384 -4.796 12.129 1.00 92.81 96 ALA A CA 1
ATOM 689 C C . ALA A 1 96 ? -15.721 -3.838 10.970 1.00 92.81 96 ALA A C 1
ATOM 691 O O . ALA A 1 96 ? -15.337 -4.094 9.827 1.00 92.81 96 ALA A O 1
ATOM 692 N N . GLY A 1 97 ? -16.405 -2.723 11.252 1.00 92.00 97 GLY A N 1
ATOM 693 C CA . GLY A 1 97 ? -16.724 -1.706 10.253 1.00 92.00 97 GLY A CA 1
ATOM 694 C C . GLY A 1 97 ? -15.462 -0.995 9.776 1.00 92.00 97 GLY A C 1
ATOM 695 O O . GLY A 1 97 ? -15.240 -0.861 8.571 1.00 92.00 97 GLY A O 1
ATOM 696 N N . PHE A 1 98 ? -14.587 -0.614 10.708 1.00 92.12 98 PHE A N 1
ATOM 697 C CA . PHE A 1 98 ? -13.275 -0.064 10.374 1.00 92.12 98 PHE A CA 1
ATOM 698 C C . PHE A 1 98 ? -12.395 -1.085 9.642 1.00 92.12 98 PHE A C 1
ATOM 700 O O . PHE A 1 98 ? -11.752 -0.745 8.649 1.00 92.12 98 PHE A O 1
ATOM 707 N N . ALA A 1 99 ? -12.402 -2.351 10.068 1.00 93.31 99 ALA A N 1
ATOM 708 C CA . ALA A 1 99 ? -11.654 -3.410 9.394 1.00 93.31 99 ALA A CA 1
ATOM 709 C C . ALA A 1 99 ? -12.068 -3.582 7.922 1.00 93.31 99 ALA A C 1
ATOM 711 O O . ALA A 1 99 ? -11.197 -3.736 7.064 1.00 93.31 99 ALA A O 1
ATOM 712 N N . ALA A 1 100 ? -13.371 -3.510 7.627 1.00 94.38 100 ALA A N 1
ATOM 713 C CA . ALA A 1 100 ? -13.897 -3.582 6.266 1.00 94.38 100 ALA A CA 1
ATOM 714 C C . ALA A 1 100 ? -13.500 -2.360 5.422 1.00 94.38 100 ALA A 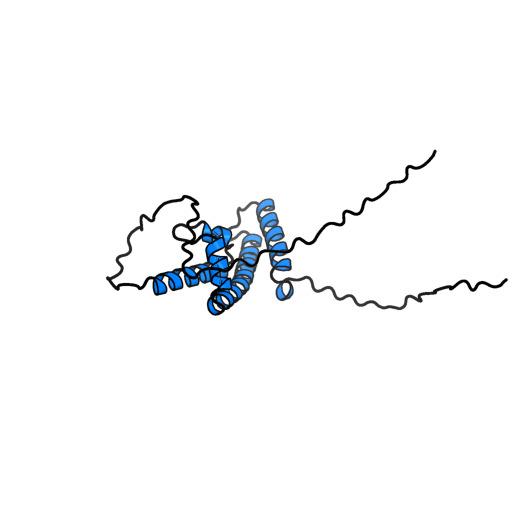C 1
ATOM 716 O O . ALA A 1 100 ? -13.028 -2.525 4.296 1.00 94.38 100 ALA A O 1
ATOM 717 N N . ARG A 1 101 ? -13.617 -1.139 5.970 1.00 93.31 101 ARG A N 1
ATOM 718 C CA . ARG A 1 101 ? -13.164 0.088 5.282 1.00 93.31 101 ARG A CA 1
ATOM 719 C C . ARG A 1 101 ? -11.668 0.045 4.982 1.00 93.31 101 ARG A C 1
ATOM 721 O O . ARG A 1 101 ? -11.259 0.332 3.863 1.00 93.31 101 ARG A O 1
ATOM 728 N N . PHE A 1 102 ? -10.865 -0.398 5.947 1.00 93.69 102 PHE A N 1
ATOM 729 C CA . PHE A 1 102 ? -9.424 -0.560 5.781 1.00 93.69 102 PHE A CA 1
ATOM 730 C C . PHE A 1 102 ? -9.074 -1.607 4.715 1.00 93.69 102 PHE A C 1
ATOM 732 O O . PHE A 1 102 ? -8.128 -1.417 3.954 1.00 93.69 102 PHE A O 1
ATOM 739 N N . ALA A 1 103 ? -9.809 -2.722 4.657 1.00 93.00 103 ALA A N 1
ATOM 740 C CA . ALA A 1 103 ? -9.603 -3.747 3.636 1.00 93.00 103 ALA A CA 1
ATOM 741 C C . ALA A 1 103 ? -9.904 -3.209 2.230 1.00 93.00 103 ALA A C 1
ATOM 743 O O . ALA A 1 103 ? -9.090 -3.398 1.333 1.00 93.00 103 ALA A O 1
ATOM 744 N N . ARG A 1 104 ? -11.002 -2.464 2.064 1.00 93.62 104 ARG A N 1
ATOM 745 C CA . ARG A 1 104 ? -11.329 -1.802 0.795 1.00 93.62 104 ARG A CA 1
ATOM 746 C C . ARG A 1 104 ? -10.270 -0.774 0.394 1.00 93.62 104 ARG A C 1
ATOM 748 O O . ARG A 1 104 ? -9.759 -0.831 -0.714 1.00 93.62 104 ARG A O 1
ATOM 755 N N . ALA A 1 105 ? -9.853 0.079 1.328 1.00 94.44 105 ALA A N 1
ATOM 756 C CA . ALA A 1 105 ? -8.772 1.032 1.090 1.00 94.44 105 ALA A CA 1
ATOM 757 C C . ALA A 1 105 ? -7.464 0.345 0.663 1.00 94.44 105 ALA A C 1
ATOM 759 O O . ALA A 1 105 ? -6.704 0.880 -0.133 1.00 94.44 105 ALA A O 1
ATOM 760 N N . ARG A 1 106 ? -7.176 -0.861 1.172 1.00 91.94 106 ARG A N 1
ATOM 761 C CA . ARG A 1 106 ? -6.018 -1.645 0.720 1.00 91.94 106 ARG A CA 1
ATOM 762 C C . ARG A 1 106 ? -6.154 -2.116 -0.722 1.00 91.94 106 ARG A C 1
ATOM 764 O O . ARG A 1 106 ? -5.149 -2.110 -1.424 1.00 91.94 106 ARG A O 1
ATOM 771 N N . GLU A 1 107 ? -7.349 -2.522 -1.136 1.00 92.62 107 GLU A N 1
ATOM 772 C CA . GLU A 1 107 ? -7.625 -2.918 -2.519 1.00 92.62 107 GLU A CA 1
ATOM 773 C C . GLU A 1 107 ? -7.435 -1.736 -3.475 1.00 92.62 107 GLU A C 1
ATOM 775 O O . GLU A 1 107 ? -6.679 -1.863 -4.438 1.00 92.62 107 GLU A O 1
ATOM 780 N N . ASP A 1 108 ? -8.006 -0.577 -3.140 1.00 93.25 108 ASP A N 1
ATOM 781 C CA . ASP A 1 108 ? -7.835 0.670 -3.899 1.00 93.25 108 ASP A CA 1
ATOM 782 C C . ASP A 1 108 ? -6.347 1.086 -3.950 1.00 93.25 108 ASP A C 1
ATOM 784 O O . ASP A 1 108 ? -5.803 1.437 -5.000 1.00 93.25 108 ASP A O 1
ATOM 788 N N . GLY A 1 109 ? -5.634 0.924 -2.829 1.00 92.44 109 GLY A N 1
ATOM 789 C CA . GLY A 1 109 ? -4.196 1.170 -2.732 1.00 92.44 109 GLY A CA 1
ATOM 790 C C . GLY A 1 109 ? -3.351 0.314 -3.675 1.00 92.44 109 GLY A C 1
ATOM 791 O O . GLY A 1 109 ? -2.301 0.766 -4.132 1.00 92.44 109 GLY A O 1
ATOM 792 N N . PHE A 1 110 ? -3.783 -0.904 -4.015 1.00 92.88 110 PHE A N 1
ATOM 793 C CA . PHE A 1 110 ? -3.064 -1.735 -4.983 1.00 92.88 110 PHE A CA 1
ATOM 794 C C . PHE A 1 110 ? -3.156 -1.172 -6.403 1.00 92.88 110 PHE A C 1
ATOM 796 O O . PHE A 1 110 ? -2.170 -1.218 -7.139 1.00 92.88 110 PHE A O 1
ATOM 803 N N . GLU A 1 111 ? -4.308 -0.617 -6.783 1.00 91.62 111 GLU A N 1
ATOM 804 C CA . GLU A 1 111 ? -4.475 0.077 -8.062 1.00 91.62 111 GLU A CA 1
ATOM 805 C C . GLU A 1 111 ? -3.634 1.359 -8.110 1.00 91.62 111 GLU A C 1
ATOM 807 O O . GLU A 1 111 ? -2.923 1.594 -9.091 1.00 91.62 111 GLU A O 1
ATOM 812 N N . ALA A 1 112 ? -3.611 2.133 -7.020 1.00 93.38 112 ALA A N 1
ATOM 813 C CA . ALA A 1 112 ? -2.774 3.326 -6.914 1.00 93.38 112 ALA A CA 1
ATOM 814 C C . ALA A 1 112 ? -1.273 3.008 -7.064 1.00 93.38 112 ALA A C 1
ATOM 816 O O . ALA A 1 112 ? -0.555 3.712 -7.781 1.00 93.38 112 ALA A O 1
ATOM 817 N N . ILE A 1 113 ? -0.793 1.920 -6.447 1.00 92.62 113 ILE A N 1
ATOM 818 C CA . ILE A 1 113 ? 0.592 1.445 -6.611 1.00 92.62 113 ILE A CA 1
ATOM 819 C C . ILE A 1 113 ? 0.848 1.048 -8.069 1.00 92.62 113 ILE A C 1
ATOM 821 O O . ILE A 1 113 ? 1.846 1.472 -8.649 1.00 92.62 113 ILE A O 1
ATOM 825 N N . ALA A 1 114 ? -0.056 0.297 -8.702 1.00 92.31 114 ALA A N 1
ATOM 826 C CA . ALA A 1 114 ? 0.100 -0.098 -10.102 1.00 92.31 114 ALA A CA 1
ATOM 827 C C . ALA A 1 114 ? 0.164 1.114 -11.052 1.00 92.31 114 ALA A C 1
ATOM 829 O O . ALA A 1 114 ? 1.003 1.153 -11.959 1.00 92.31 114 ALA A O 1
ATOM 830 N N . HIS A 1 115 ? -0.669 2.134 -10.822 1.00 93.00 115 HIS A N 1
ATOM 831 C CA . HIS A 1 115 ? -0.619 3.387 -11.574 1.00 93.00 115 HIS A CA 1
ATOM 832 C C . HIS A 1 115 ? 0.712 4.123 -11.364 1.00 93.00 115 HIS A C 1
ATOM 834 O O . HIS A 1 115 ? 1.347 4.552 -12.328 1.00 93.00 115 HIS A O 1
ATOM 840 N N . ARG A 1 116 ? 1.187 4.214 -10.116 1.00 91.56 116 ARG A N 1
ATOM 841 C CA . ARG A 1 116 ? 2.481 4.825 -9.779 1.00 91.56 116 ARG A CA 1
ATOM 842 C C . ARG A 1 116 ? 3.643 4.122 -10.483 1.00 91.56 116 ARG A C 1
ATOM 844 O O . ARG A 1 116 ? 4.475 4.787 -11.093 1.00 91.56 116 ARG A O 1
ATOM 851 N N . LEU A 1 117 ? 3.658 2.788 -10.484 1.00 91.44 117 LEU A N 1
ATOM 852 C CA . LEU A 1 117 ? 4.668 1.991 -11.190 1.00 91.44 117 LEU A CA 1
ATOM 853 C C . LEU A 1 117 ? 4.678 2.285 -12.690 1.00 91.44 117 LEU A C 1
ATOM 855 O O . LEU A 1 117 ? 5.744 2.405 -13.293 1.00 91.44 117 LEU A O 1
ATOM 859 N N . ARG A 1 118 ? 3.495 2.426 -13.296 1.00 91.62 118 ARG A N 1
ATOM 860 C CA . ARG A 1 118 ? 3.359 2.768 -14.715 1.00 91.62 118 ARG A CA 1
ATOM 861 C C . ARG A 1 118 ? 3.947 4.142 -15.035 1.00 91.62 118 ARG A C 1
ATOM 863 O O . ARG A 1 118 ? 4.546 4.298 -16.098 1.00 91.62 118 ARG A O 1
ATOM 870 N N . GLU A 1 119 ? 3.781 5.119 -14.149 1.00 92.12 119 GLU A N 1
ATOM 871 C CA . GLU A 1 119 ? 4.352 6.457 -14.332 1.00 92.12 119 GLU A CA 1
ATOM 872 C C . GLU A 1 119 ? 5.872 6.463 -14.141 1.00 92.12 119 GLU A C 1
ATOM 874 O O . GLU A 1 119 ? 6.578 7.021 -14.984 1.00 92.12 119 GLU A O 1
ATOM 879 N N . ILE A 1 120 ? 6.383 5.747 -13.134 1.00 90.06 120 ILE A N 1
ATOM 880 C CA . ILE A 1 120 ? 7.828 5.566 -12.918 1.00 90.06 120 ILE A CA 1
ATOM 881 C C . ILE A 1 120 ? 8.470 4.904 -14.144 1.00 90.06 120 ILE A C 1
ATOM 883 O O . ILE A 1 120 ? 9.477 5.386 -14.654 1.00 90.06 120 ILE A O 1
ATOM 887 N N . ALA A 1 121 ? 7.841 3.867 -14.705 1.00 88.56 121 ALA A N 1
ATOM 888 C CA . ALA A 1 121 ? 8.323 3.200 -15.917 1.00 88.56 121 ALA A CA 1
ATOM 889 C C . ALA A 1 121 ? 8.380 4.124 -17.150 1.00 88.56 121 ALA A C 1
ATOM 891 O O . ALA A 1 121 ? 9.115 3.851 -18.097 1.00 88.56 121 ALA A O 1
ATOM 892 N N . ARG A 1 122 ? 7.601 5.213 -17.159 1.00 88.62 122 ARG A N 1
ATOM 893 C CA . ARG A 1 122 ? 7.598 6.233 -18.219 1.00 88.62 122 ARG A CA 1
ATOM 894 C C . ARG A 1 122 ? 8.538 7.405 -17.927 1.00 88.62 122 ARG A C 1
ATOM 896 O O . ARG A 1 122 ? 8.547 8.351 -18.711 1.00 88.62 122 ARG A O 1
ATOM 903 N N . GLY A 1 123 ? 9.294 7.357 -16.829 1.00 85.12 123 GLY A N 1
ATOM 904 C CA . GLY A 1 123 ? 10.176 8.441 -16.401 1.00 85.12 123 GLY A CA 1
ATOM 905 C C . GLY A 1 123 ? 9.417 9.674 -15.906 1.00 85.12 123 GLY A C 1
ATOM 906 O O . GLY A 1 123 ? 9.891 10.794 -16.070 1.00 85.12 123 GLY A O 1
ATOM 907 N N . ARG A 1 124 ? 8.201 9.499 -15.373 1.00 85.50 124 ARG A N 1
ATOM 908 C CA . ARG A 1 124 ? 7.362 10.585 -14.846 1.00 85.50 124 ARG A CA 1
ATOM 909 C C . ARG A 1 124 ? 7.057 10.387 -13.366 1.00 85.50 124 ARG A C 1
ATOM 911 O O . ARG A 1 124 ? 7.298 9.324 -12.799 1.00 85.50 124 ARG A O 1
ATOM 918 N N . GLY A 1 125 ? 6.490 11.422 -12.748 1.00 84.75 125 GLY A N 1
ATOM 919 C CA . GLY A 1 125 ? 6.062 11.387 -11.353 1.00 84.75 125 GLY A CA 1
ATOM 920 C C . GLY A 1 125 ? 7.254 11.300 -10.407 1.00 84.75 125 GLY A C 1
ATOM 921 O O . GLY A 1 125 ? 8.054 12.226 -10.343 1.00 84.75 125 GLY A O 1
ATOM 922 N N . GLU A 1 126 ? 7.363 10.183 -9.690 1.00 77.06 126 GLU A N 1
ATOM 923 C CA . GLU A 1 126 ? 8.404 9.926 -8.682 1.00 77.06 126 GLU A CA 1
ATOM 924 C C . GLU A 1 126 ? 9.665 9.247 -9.257 1.00 77.06 126 GLU A C 1
ATOM 926 O O . GLU A 1 126 ? 10.485 8.729 -8.500 1.00 77.06 126 GLU A O 1
ATOM 931 N N . SER A 1 127 ? 9.826 9.213 -10.585 1.00 80.62 127 SER A N 1
ATOM 932 C CA . SER A 1 127 ? 11.047 8.699 -11.223 1.00 80.62 127 SER A CA 1
ATOM 933 C C . SER A 1 127 ? 12.263 9.532 -10.813 1.00 80.62 127 SER A C 1
ATOM 935 O O . SER A 1 127 ? 12.252 10.761 -10.901 1.00 80.62 127 SER A O 1
ATOM 937 N N . SER A 1 128 ? 13.334 8.848 -10.402 1.00 76.00 128 SER A N 1
ATOM 938 C CA . SER A 1 128 ? 14.617 9.489 -10.069 1.00 76.00 128 SER A CA 1
ATOM 939 C C . SER A 1 128 ? 15.391 9.905 -11.330 1.00 76.00 128 SER A C 1
ATOM 941 O O . SER A 1 128 ? 16.414 10.574 -11.239 1.00 76.00 128 SER A O 1
ATOM 943 N N . GLY A 1 129 ? 14.949 9.465 -12.516 1.00 80.25 129 GLY A N 1
ATOM 944 C CA . GLY A 1 129 ? 15.721 9.525 -13.764 1.00 80.25 129 GLY A CA 1
ATOM 945 C C . GLY A 1 129 ? 16.817 8.453 -13.857 1.00 80.25 129 GLY A C 1
ATOM 946 O O . GLY A 1 129 ? 17.390 8.236 -14.925 1.00 80.25 129 GLY A O 1
ATOM 947 N N . ASP A 1 130 ? 17.069 7.730 -12.764 1.00 87.00 130 ASP A N 1
ATOM 948 C CA . ASP A 1 130 ? 18.024 6.632 -12.680 1.00 87.00 130 ASP A CA 1
ATOM 949 C C . ASP A 1 130 ? 17.356 5.303 -13.051 1.00 87.00 130 ASP A C 1
ATOM 951 O O . ASP A 1 130 ? 16.724 4.648 -12.217 1.00 87.00 130 ASP A O 1
ATOM 955 N N . LEU A 1 131 ? 17.561 4.846 -14.291 1.00 86.38 131 LEU A N 1
ATOM 956 C CA . LEU A 1 131 ? 16.978 3.591 -14.791 1.00 86.38 131 LEU A CA 1
ATOM 957 C C . LEU A 1 131 ? 17.192 2.375 -13.860 1.00 86.38 131 LEU A C 1
ATOM 959 O O . LEU A 1 131 ? 16.244 1.606 -13.678 1.00 86.38 131 LEU A O 1
ATOM 963 N N . PRO A 1 132 ? 18.372 2.159 -13.232 1.00 90.31 132 PRO A N 1
ATOM 964 C CA . PRO A 1 132 ? 18.556 1.034 -12.314 1.00 90.31 132 PRO A CA 1
ATOM 965 C C . PRO A 1 132 ? 17.717 1.149 -11.036 1.00 90.31 132 PRO A C 1
ATOM 967 O O . PRO A 1 132 ? 17.258 0.133 -10.510 1.00 90.31 132 PRO A O 1
ATOM 970 N N . ARG A 1 133 ? 17.514 2.372 -10.530 1.00 89.06 133 ARG A N 1
ATOM 971 C CA . ARG A 1 133 ? 16.723 2.624 -9.322 1.00 89.06 133 ARG A CA 1
ATOM 972 C C . ARG A 1 133 ? 15.239 2.443 -9.605 1.00 89.06 133 ARG A C 1
ATOM 974 O O . ARG A 1 133 ? 14.571 1.745 -8.847 1.00 89.06 133 ARG A O 1
ATOM 981 N N . ASP A 1 134 ? 14.762 3.010 -10.705 1.00 89.81 134 ASP A N 1
ATOM 982 C CA . ASP A 1 134 ? 13.366 2.908 -11.127 1.00 89.81 134 ASP A CA 1
ATOM 983 C C . ASP A 1 134 ? 12.991 1.451 -11.408 1.00 89.81 134 ASP A C 1
ATOM 985 O O . ASP A 1 134 ? 11.962 0.969 -10.934 1.00 89.81 134 ASP A O 1
ATOM 989 N N . LYS A 1 135 ? 13.880 0.699 -12.071 1.00 92.56 135 LYS A N 1
ATOM 990 C CA . LYS A 1 135 ? 13.707 -0.745 -12.259 1.00 92.56 135 LYS A CA 1
ATOM 991 C C . LYS A 1 135 ? 13.600 -1.490 -10.926 1.00 92.56 135 LYS A C 1
ATOM 993 O O . LYS A 1 135 ? 12.713 -2.323 -10.771 1.00 92.56 135 LYS A O 1
ATOM 998 N N . LEU A 1 136 ? 14.470 -1.191 -9.957 1.00 94.00 136 LEU A N 1
ATOM 999 C CA . LEU A 1 136 ? 14.430 -1.836 -8.640 1.00 94.00 136 LEU A CA 1
ATOM 1000 C C . LEU A 1 136 ? 13.105 -1.573 -7.908 1.00 94.00 136 LEU A C 1
ATOM 1002 O O . LEU A 1 136 ? 12.580 -2.480 -7.261 1.00 94.00 136 LEU A O 1
ATOM 1006 N N . ILE A 1 137 ? 12.573 -0.352 -8.004 1.00 90.06 137 ILE A N 1
ATOM 1007 C CA . ILE A 1 137 ? 11.276 0.012 -7.419 1.00 90.06 137 ILE A CA 1
ATOM 1008 C C . ILE A 1 137 ? 10.164 -0.803 -8.085 1.00 90.06 137 ILE A C 1
ATOM 1010 O O . ILE A 1 137 ? 9.429 -1.506 -7.393 1.00 90.06 137 ILE A O 1
ATOM 1014 N N . ILE A 1 138 ? 10.110 -0.798 -9.422 1.00 92.38 138 ILE A N 1
ATOM 1015 C CA . ILE A 1 138 ? 9.107 -1.537 -10.201 1.00 92.38 138 ILE A CA 1
ATOM 1016 C C . ILE A 1 138 ? 9.140 -3.034 -9.870 1.00 92.38 138 ILE A C 1
ATOM 1018 O O . ILE A 1 138 ? 8.097 -3.619 -9.580 1.00 92.38 138 ILE A O 1
ATOM 1022 N N . ASP A 1 139 ? 10.324 -3.650 -9.855 1.00 93.44 139 ASP A N 1
ATOM 1023 C CA . ASP A 1 139 ? 10.482 -5.082 -9.578 1.00 93.44 139 ASP A CA 1
ATOM 1024 C C . ASP A 1 139 ? 10.059 -5.437 -8.140 1.00 93.44 139 ASP A C 1
ATOM 1026 O O . ASP A 1 139 ? 9.436 -6.478 -7.900 1.00 93.44 139 A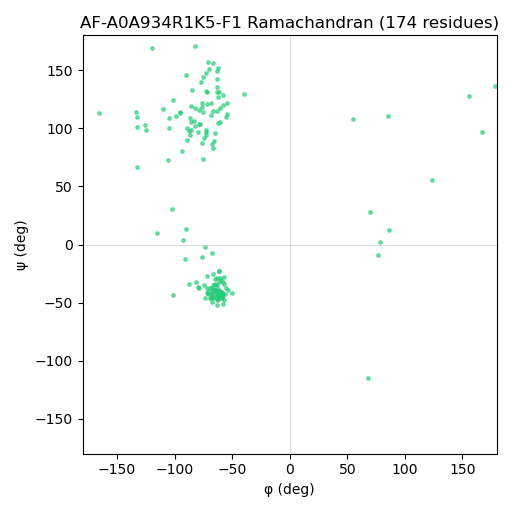SP A O 1
ATOM 1030 N N . THR A 1 140 ? 10.380 -4.574 -7.170 1.00 93.00 140 THR A N 1
ATOM 1031 C CA . THR A 1 140 ? 10.026 -4.787 -5.759 1.00 93.00 140 THR A CA 1
ATOM 1032 C C . THR A 1 140 ? 8.519 -4.699 -5.555 1.00 93.00 140 THR A C 1
ATOM 1034 O O . THR A 1 140 ? 7.921 -5.606 -4.967 1.00 93.00 140 THR A O 1
ATOM 1037 N N . ASP A 1 141 ? 7.895 -3.646 -6.074 1.00 91.06 141 ASP A N 1
ATOM 1038 C CA . ASP A 1 141 ? 6.471 -3.396 -5.883 1.00 91.06 141 ASP A CA 1
ATOM 1039 C C . ASP A 1 141 ? 5.606 -4.374 -6.681 1.00 91.06 141 ASP A C 1
ATOM 1041 O O . ASP A 1 141 ? 4.620 -4.879 -6.148 1.00 91.06 141 ASP A O 1
ATOM 1045 N N . LEU A 1 142 ? 6.006 -4.759 -7.898 1.00 91.62 142 LEU A N 1
ATOM 1046 C CA . LEU A 1 142 ? 5.310 -5.798 -8.662 1.00 91.62 142 LEU A CA 1
ATOM 1047 C C . LEU A 1 142 ? 5.323 -7.141 -7.916 1.00 91.62 142 LEU A C 1
ATOM 1049 O O . LEU A 1 142 ? 4.301 -7.828 -7.825 1.00 91.62 142 LEU A O 1
ATOM 1053 N N . LYS A 1 143 ? 6.465 -7.502 -7.315 1.00 92.12 143 LYS A N 1
ATOM 1054 C CA . LYS A 1 143 ? 6.582 -8.719 -6.503 1.00 92.12 143 LYS A CA 1
ATOM 1055 C C . LYS A 1 143 ? 5.705 -8.655 -5.255 1.00 92.12 143 LYS A C 1
ATOM 1057 O O . LYS A 1 143 ? 5.113 -9.669 -4.887 1.00 92.12 143 LYS A O 1
ATOM 1062 N N . LEU A 1 144 ? 5.610 -7.496 -4.604 1.00 90.44 144 LEU A N 1
ATOM 1063 C CA . LEU A 1 144 ? 4.715 -7.298 -3.463 1.00 90.44 144 LEU A CA 1
ATOM 1064 C C . LEU A 1 144 ? 3.243 -7.381 -3.883 1.00 90.44 144 LEU A C 1
ATOM 1066 O O . LEU A 1 144 ? 2.489 -8.118 -3.249 1.00 90.44 144 LEU A O 1
ATOM 1070 N N . LEU A 1 145 ? 2.849 -6.728 -4.981 1.00 90.38 145 LEU A N 1
ATOM 1071 C CA . LEU A 1 145 ? 1.488 -6.771 -5.529 1.00 90.38 145 LEU A CA 1
ATOM 1072 C C . LEU A 1 145 ? 1.048 -8.198 -5.874 1.00 90.38 145 LEU A C 1
ATOM 1074 O O . LEU A 1 145 ? -0.053 -8.604 -5.502 1.00 90.38 145 LEU A O 1
ATOM 1078 N N . SER A 1 146 ? 1.930 -8.997 -6.483 1.00 90.56 146 SER A N 1
ATOM 1079 C CA . SER A 1 146 ? 1.681 -10.419 -6.765 1.00 90.56 146 SER A CA 1
ATOM 1080 C C . SER A 1 146 ? 1.376 -11.232 -5.494 1.00 90.56 146 SER A C 1
ATOM 1082 O O . SER A 1 146 ? 0.577 -12.170 -5.522 1.00 90.56 146 SER A O 1
ATOM 1084 N N . LYS A 1 147 ? 1.969 -10.870 -4.345 1.00 90.00 147 LYS A N 1
ATOM 1085 C CA . LYS A 1 147 ? 1.727 -11.543 -3.055 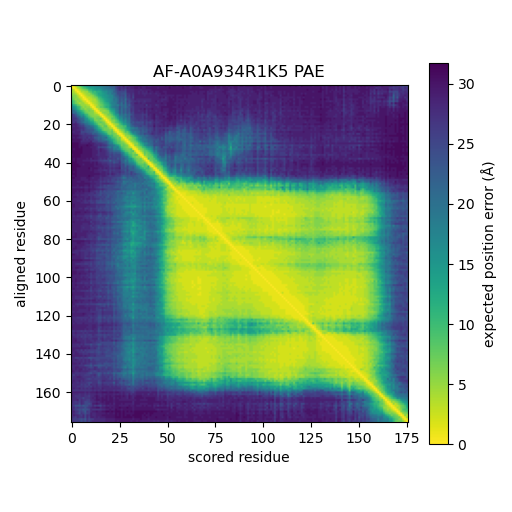1.00 90.00 147 LYS A CA 1
ATOM 1086 C C . LYS A 1 147 ? 0.544 -10.974 -2.278 1.00 90.00 147 LYS A C 1
ATOM 1088 O O . LYS A 1 147 ? -0.126 -11.735 -1.586 1.00 90.00 147 LYS A O 1
ATOM 1093 N N . TRP A 1 148 ? 0.295 -9.671 -2.359 1.00 87.00 148 TRP A N 1
ATOM 1094 C CA . TRP A 1 148 ? -0.798 -9.014 -1.638 1.00 87.00 148 TRP A CA 1
ATOM 1095 C C . TRP A 1 148 ? -2.152 -9.213 -2.317 1.00 87.00 148 TRP A C 1
ATOM 1097 O O . TRP A 1 148 ? -3.146 -9.432 -1.629 1.00 87.00 148 TRP A O 1
ATOM 1107 N N . ALA A 1 149 ? -2.187 -9.205 -3.649 1.00 87.56 149 ALA A N 1
ATOM 1108 C CA . ALA A 1 149 ? -3.397 -9.384 -4.440 1.00 87.56 149 ALA A CA 1
ATOM 1109 C C . ALA A 1 149 ? -3.177 -10.414 -5.566 1.00 87.56 149 ALA A C 1
ATOM 1111 O O . ALA A 1 149 ? -3.266 -10.072 -6.750 1.00 87.56 149 ALA A O 1
ATOM 1112 N N . PRO A 1 150 ? -2.963 -11.704 -5.230 1.00 87.06 150 PRO A N 1
ATOM 1113 C CA . PRO A 1 150 ? -2.726 -12.755 -6.224 1.00 87.06 150 PRO A CA 1
ATOM 1114 C C . PRO A 1 150 ? -3.912 -12.947 -7.178 1.00 87.06 150 PRO A C 1
ATOM 1116 O O . PRO A 1 150 ? -3.744 -13.419 -8.295 1.00 87.06 150 PRO A O 1
ATOM 1119 N N . ARG A 1 151 ? -5.122 -12.553 -6.762 1.00 87.50 151 ARG A N 1
ATOM 1120 C CA . ARG A 1 151 ? -6.317 -12.591 -7.616 1.00 87.50 151 ARG A CA 1
ATOM 1121 C C . ARG A 1 151 ? -6.238 -11.637 -8.811 1.00 87.50 151 ARG A C 1
ATOM 1123 O O . ARG A 1 151 ? -6.805 -11.959 -9.849 1.00 87.50 151 ARG A O 1
ATOM 1130 N N . LEU A 1 152 ? -5.593 -10.481 -8.648 1.00 84.06 152 LEU A N 1
ATOM 1131 C CA . LEU A 1 152 ? -5.519 -9.431 -9.670 1.00 84.06 152 LEU A CA 1
ATOM 1132 C C . LEU A 1 152 ? -4.171 -9.446 -10.401 1.00 84.06 152 LEU A C 1
ATOM 1134 O O . LEU A 1 152 ? -4.146 -9.367 -11.623 1.00 84.06 152 LEU A O 1
ATOM 1138 N N . TYR A 1 153 ? -3.072 -9.595 -9.655 1.00 83.69 153 TYR A N 1
ATOM 1139 C CA . TYR A 1 153 ? -1.696 -9.469 -10.158 1.00 83.69 153 TYR A CA 1
ATOM 1140 C C . TYR A 1 153 ? -0.896 -10.778 -10.092 1.00 83.69 153 TYR A C 1
ATOM 1142 O O . TYR A 1 153 ? 0.324 -10.770 -10.249 1.00 83.69 153 TYR A O 1
ATOM 1150 N N . GLY A 1 154 ? -1.548 -11.904 -9.798 1.00 82.06 154 GLY A N 1
ATOM 1151 C CA . GLY A 1 154 ? -0.898 -13.211 -9.810 1.00 82.06 154 GLY A CA 1
ATOM 1152 C C . GLY A 1 154 ? -0.702 -13.732 -11.231 1.00 82.06 154 GLY A C 1
ATOM 1153 O O . GLY A 1 154 ? -1.597 -13.619 -12.073 1.00 82.06 154 GLY A O 1
ATOM 1154 N N . ASP A 1 155 ? 0.451 -14.354 -11.479 1.00 80.12 155 ASP A N 1
ATOM 1155 C CA . ASP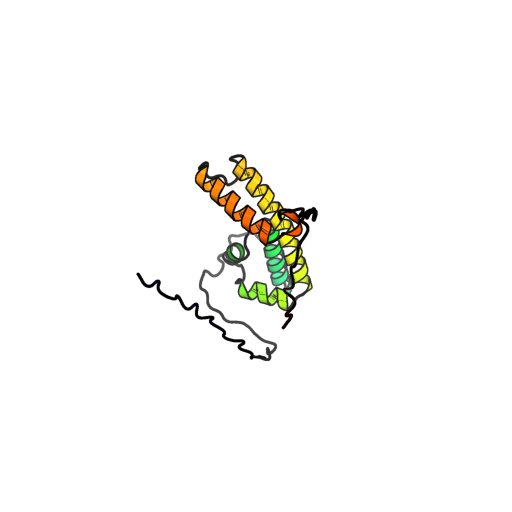 A 1 155 ? 0.719 -15.055 -12.731 1.00 80.12 155 ASP A CA 1
ATOM 1156 C C . ASP A 1 155 ? -0.250 -16.235 -12.880 1.00 80.12 155 ASP A C 1
ATOM 1158 O O . ASP A 1 155 ? -0.235 -17.188 -12.094 1.00 80.12 155 ASP A O 1
ATOM 1162 N N . LYS A 1 156 ? -1.122 -16.176 -13.891 1.00 78.31 156 LYS A N 1
ATOM 1163 C CA . LYS A 1 156 ? -2.007 -17.291 -14.237 1.00 78.31 156 LYS A CA 1
ATOM 1164 C C . LYS A 1 156 ? -1.206 -18.317 -15.028 1.00 78.31 156 LYS A C 1
ATOM 1166 O O . LYS A 1 156 ? -0.931 -18.115 -16.207 1.00 78.31 156 LYS A O 1
ATOM 1171 N N . VAL A 1 157 ? -0.836 -19.412 -14.373 1.00 78.81 157 VAL A N 1
ATOM 1172 C CA . VAL A 1 157 ? -0.202 -20.559 -15.027 1.00 78.81 157 VAL A CA 1
ATOM 1173 C C . VAL A 1 157 ? -1.282 -21.585 -15.353 1.00 78.81 157 VAL A C 1
ATOM 1175 O O . VAL A 1 157 ? -1.869 -22.174 -14.447 1.00 78.81 157 VAL A O 1
ATOM 1178 N N . ASP A 1 158 ? -1.542 -21.798 -16.642 1.00 68.62 158 ASP A N 1
ATOM 1179 C CA . ASP A 1 158 ? -2.362 -22.914 -17.109 1.00 68.62 158 ASP A CA 1
ATOM 1180 C C . ASP A 1 158 ? -1.475 -24.161 -17.208 1.00 68.62 158 ASP A C 1
ATOM 1182 O O . ASP A 1 158 ? -0.599 -24.258 -18.068 1.00 68.62 158 ASP A O 1
ATOM 1186 N N . VAL A 1 159 ? -1.638 -25.094 -16.268 1.00 69.50 159 VAL A N 1
ATOM 1187 C CA . VAL A 1 159 ? -0.939 -26.384 -16.304 1.00 69.50 159 VAL A CA 1
ATOM 1188 C C . VAL A 1 159 ? -1.852 -27.394 -16.991 1.00 69.50 159 VAL A C 1
ATOM 1190 O O . VAL A 1 159 ? -2.523 -28.195 -16.340 1.00 69.50 159 VAL A O 1
ATOM 1193 N N . SER A 1 160 ? -1.880 -27.364 -18.322 1.00 54.91 160 SER A N 1
ATOM 1194 C CA . SER A 1 160 ? -2.461 -28.447 -19.115 1.00 54.91 160 SER A CA 1
ATOM 1195 C C . SER A 1 160 ? -1.508 -29.641 -19.102 1.00 54.91 160 SER A C 1
ATOM 1197 O O . SER A 1 160 ? -0.579 -29.777 -19.897 1.00 54.91 160 SER A O 1
ATOM 1199 N N . ALA A 1 161 ? -1.717 -30.532 -18.138 1.00 58.03 161 ALA A N 1
ATOM 1200 C CA . ALA A 1 161 ? -1.015 -31.800 -18.095 1.00 58.03 161 ALA A CA 1
ATOM 1201 C C . ALA A 1 161 ? -1.620 -32.744 -19.147 1.00 58.03 161 ALA A C 1
ATOM 1203 O O . ALA A 1 161 ? -2.544 -33.511 -18.867 1.00 58.03 161 ALA A O 1
ATOM 1204 N N . ASN A 1 162 ? -1.105 -32.661 -20.376 1.00 58.72 162 ASN A N 1
ATOM 1205 C CA . ASN A 1 162 ? -1.351 -33.634 -21.434 1.00 58.72 162 ASN A CA 1
ATOM 1206 C C . ASN A 1 162 ? -0.704 -34.969 -21.025 1.00 58.72 162 ASN A C 1
ATOM 1208 O O . ASN A 1 162 ? 0.443 -35.257 -21.366 1.00 58.72 162 ASN A O 1
ATOM 1212 N N . HIS A 1 163 ? -1.405 -35.760 -20.212 1.00 59.03 163 HIS A N 1
ATOM 1213 C CA . HIS A 1 163 ? -0.958 -37.082 -19.780 1.00 59.03 163 HIS A CA 1
ATOM 1214 C C . HIS A 1 163 ? -1.122 -38.088 -20.928 1.00 59.03 163 HIS A C 1
ATOM 1216 O O . HIS A 1 163 ? -1.994 -38.948 -20.905 1.00 59.03 163 HIS A O 1
ATOM 1222 N N . ALA A 1 164 ? -0.249 -37.984 -21.929 1.00 54.03 164 ALA A N 1
ATOM 1223 C CA . ALA A 1 164 ? 0.062 -39.051 -22.880 1.00 54.03 164 ALA A CA 1
ATOM 1224 C C . ALA A 1 164 ? 1.407 -39.719 -22.523 1.00 54.03 164 ALA A C 1
ATOM 1226 O O . ALA A 1 164 ? 2.157 -40.150 -23.393 1.00 54.03 164 ALA A O 1
ATOM 1227 N N . GLY A 1 165 ? 1.751 -39.746 -21.233 1.00 59.72 165 GLY A N 1
ATOM 1228 C CA . GLY A 1 165 ? 2.909 -40.463 -20.709 1.00 59.72 165 GLY A CA 1
ATOM 1229 C C . GLY A 1 165 ? 2.436 -41.726 -20.008 1.00 59.72 165 GLY A C 1
ATOM 1230 O O . GLY A 1 165 ? 1.954 -41.660 -18.882 1.00 59.72 165 GLY A O 1
ATOM 1231 N N . GLU A 1 166 ? 2.536 -42.861 -20.689 1.00 53.53 166 GLU A N 1
ATOM 1232 C CA . GLU A 1 166 ? 2.281 -44.193 -20.146 1.00 53.53 166 GLU A CA 1
ATOM 1233 C C . GLU A 1 166 ? 3.156 -44.425 -18.896 1.00 53.53 166 GLU A C 1
ATOM 1235 O O . GLU A 1 166 ? 4.380 -44.531 -18.985 1.00 53.53 166 GLU A O 1
ATOM 1240 N N . ILE A 1 167 ? 2.551 -44.473 -17.704 1.00 67.12 167 ILE A N 1
ATOM 1241 C CA . ILE A 1 167 ? 3.277 -44.787 -16.466 1.00 67.12 167 ILE A CA 1
ATOM 1242 C C . ILE A 1 167 ? 3.298 -46.306 -16.314 1.00 67.12 167 ILE A C 1
ATOM 1244 O O . ILE A 1 167 ? 2.369 -46.914 -15.782 1.00 67.12 167 ILE A O 1
ATOM 1248 N N . ARG A 1 168 ? 4.373 -46.936 -16.790 1.00 52.31 168 ARG A N 1
ATOM 1249 C CA . ARG A 1 168 ? 4.582 -48.377 -16.636 1.00 52.31 168 ARG A CA 1
ATOM 1250 C C . ARG A 1 168 ? 5.114 -48.679 -15.234 1.00 52.31 168 ARG A C 1
ATOM 1252 O O . ARG A 1 168 ? 6.311 -48.581 -14.979 1.00 52.31 168 ARG A O 1
ATOM 1259 N N . ILE A 1 169 ? 4.222 -49.048 -14.318 1.00 65.50 169 ILE A N 1
ATOM 1260 C CA . ILE A 1 169 ? 4.603 -49.581 -13.006 1.00 65.50 169 ILE A CA 1
ATOM 1261 C C . ILE A 1 169 ? 4.828 -51.087 -13.167 1.00 65.50 169 ILE A C 1
ATOM 1263 O O . ILE A 1 169 ? 3.876 -51.851 -13.301 1.00 65.50 169 ILE A O 1
ATOM 1267 N N . VAL A 1 170 ? 6.089 -51.521 -13.170 1.00 66.06 170 VAL A N 1
ATOM 1268 C CA . VAL A 1 170 ? 6.435 -52.944 -13.067 1.00 66.06 170 VAL A CA 1
ATOM 1269 C C . VAL A 1 170 ? 6.473 -53.293 -11.583 1.00 66.06 170 VAL A C 1
ATOM 1271 O O . VAL A 1 170 ? 7.453 -53.009 -10.896 1.00 66.06 170 VAL A O 1
ATOM 1274 N N . VAL A 1 171 ? 5.391 -53.877 -11.070 1.00 60.59 171 VAL A N 1
ATOM 1275 C CA . VAL A 1 171 ? 5.423 -54.548 -9.767 1.00 60.59 171 VAL A CA 1
ATOM 1276 C C . VAL A 1 171 ? 6.084 -55.902 -10.004 1.00 60.59 171 VAL A C 1
ATOM 1278 O O . VAL A 1 171 ? 5.485 -56.787 -10.609 1.00 60.59 171 VAL A O 1
ATOM 1281 N N . GLY A 1 172 ? 7.350 -56.032 -9.602 1.00 54.00 172 GLY A N 1
ATOM 1282 C CA . GLY A 1 172 ? 8.043 -57.317 -9.585 1.00 54.00 172 GLY A CA 1
ATOM 1283 C C . GLY A 1 172 ? 7.307 -58.267 -8.647 1.00 54.00 172 GLY A C 1
ATOM 1284 O O . GLY A 1 172 ? 7.347 -58.084 -7.434 1.00 54.00 172 GLY A O 1
ATOM 1285 N N . GLY A 1 173 ? 6.583 -59.224 -9.226 1.00 47.97 173 GLY A N 1
ATOM 1286 C CA . GLY A 1 173 ? 5.979 -60.332 -8.504 1.00 47.97 173 GLY A CA 1
ATOM 1287 C C . GLY A 1 173 ? 7.067 -61.296 -8.051 1.00 47.97 173 GLY A C 1
ATOM 1288 O O . GLY A 1 173 ? 7.814 -61.822 -8.874 1.00 47.97 173 GLY A O 1
ATOM 1289 N N . ASP A 1 174 ? 7.138 -61.491 -6.742 1.00 52.94 174 ASP A N 1
ATOM 1290 C CA . ASP A 1 174 ? 7.853 -62.582 -6.093 1.00 52.94 174 ASP A CA 1
ATOM 1291 C C . ASP A 1 174 ? 7.282 -63.914 -6.616 1.00 52.94 174 ASP A C 1
ATOM 1293 O O . ASP A 1 174 ? 6.080 -64.171 -6.506 1.00 52.94 174 ASP A O 1
ATOM 1297 N N . VAL A 1 175 ? 8.128 -64.737 -7.234 1.00 52.75 175 VAL A N 1
ATOM 1298 C CA . VAL A 1 175 ? 7.840 -66.141 -7.546 1.00 52.75 175 VAL A CA 1
ATOM 1299 C C . VAL A 1 175 ? 9.039 -66.971 -7.108 1.00 52.75 175 VAL A C 1
ATOM 1301 O O . VAL A 1 175 ? 10.098 -66.901 -7.733 1.00 52.75 175 VAL A O 1
ATOM 1304 N N . GLY A 1 176 ? 8.861 -67.757 -6.046 1.00 42.00 176 GLY A N 1
ATOM 1305 C CA . GLY A 1 176 ? 9.823 -68.766 -5.599 1.00 42.00 176 GLY A CA 1
ATOM 1306 C C . GLY A 1 176 ? 9.909 -68.889 -4.094 1.00 42.00 176 GLY A C 1
ATOM 1307 O O . GLY A 1 176 ? 10.873 -68.324 -3.540 1.00 42.00 176 GLY A O 1
#

pLDDT: mean 70.34, std 24.17, range [26.28, 94.44]

Mean predicted aligned error: 16.57 Å

Radius of gyration: 26.95 Å; Cα contacts (8 Å, |Δi|>4): 93; chains: 1; bounding box: 56×98×54 Å

InterPro domains:
  IPR048683 Bacteriophage Sf6, terminase small subunit-like [PF20901] (57-159)

Organism: NCBI:txid1144680

Nearest PDB structures (foldseek):
  4dzp-assembly1_B  TM=7.554E-01  e=4.120E-06  Lederbergvirus Sf6
  4dyc-assembly1_B  TM=7.505E-01  e=4.834E-06  Enterobacteria phage HK620
  4dzj-assembly1_B  TM=7.563E-01  e=5.672E-06  Lederbergvirus Sf6
  4dyc-assembly1_A  TM=7.364E-01  e=9.661E-06  Enterobacteria phage HK620
  4dzp-assembly1_A  TM=7.453E-01  e=1.646E-05  Lederbergvirus Sf6

Foldseek 3Di:
DDDDDDDDDDDDDDDDDDDDDDDDDPDPPPDDDDDDDDPDDDDDDDDDPQDPVNVVVVLLVVLLQVLLLLDDSCVQCPDPPHPHPVVLVVCLVVDVVSVVSSVVSNVSSLVNLVVVLVQLVVCHDPPPVDPVVSVVSNVVSLVVSCVVCVVVSNDDDDPPPPPPDDDDDDPPDDDD

Secondary structure (DSSP, 8-state):
-PPPP-------------------S--------------------------HHHHHHHHHHHHHHHHHTT--HHHHTTSTTPPPHHHHHHHHHH-HHHHHHHHHHHHHHHHHHHHHHHHHHTT-TT--S-HHHHHHHHHHHH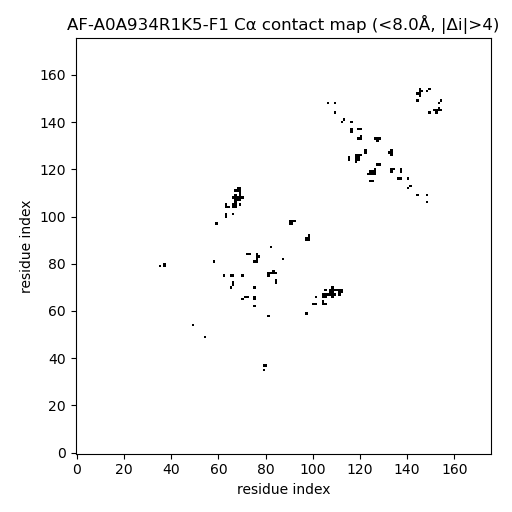HHHHHH-HHHHS----------------------